Protein AF-A0AAD5B2N8-F1 (afdb_monomer_lite)

Foldseek 3Di:
DVVVVLLVVLVVCLVCVVPDPCLVCLQVRWFQWPVGTHRLVVDAEEEDCLLVAPNCCQQANQDPHTYGDCVNCPVVCSPSVVVSVVSSNYYGDWDKDFDKDKDALVRCCVALCNVVCVVFDQAPVRIKIKRATDTVSLLSSLPSPVDDPVSLVSNLVSVVVVCVCCCCDDVNCVVRQKMFIAHPVRHTRDIDTHSVNSSLQVGFRHWDWDDDPVRDTDTGTGGPVPDDD

Sequence (229 aa):
KPKDITISYLVFIKEHSQEQDYRVLREAIPVLTNKGFLCPGQRKVQFSKEYGNIDLPNKLPGVDWVLLDSCYLRDGDLSGWRDFLSDLGVRDLLIFRKERRTLRATELASSPWAAEAEMWSKTSDQHYIIEDQQCEELHSLITADQLPPDIKLQQRQALMNLLENNWDTGEKYAQYLSAQVLDSQGRTIRDTKSSFYFHLTQLTWVPAFKPSHDGKQLVEYLLPNRVYL

Radius of gyration: 20.99 Å; chains: 1; bounding box: 49×43×63 Å

Secondary structure (DSSP, 8-state):
-HHHHHHHHHHHHHHTTTTS-GGGGTTT--EEETTEEE-TTTS--BPPGGGT---HHHHSTTS---BBPGGGGGGS-HHHHHHHHHHHT-BSS---EEEEEEEEHHHHHTSTTHHHHTTSPPPTTSEEEEEEEE-HHHHHHHT-TTS-HHHHHHHHHHHHHHHHHTSSSTT-GGGGGEEEEE-TTS-EEEEEE-HHHHHHHHS--EEEEEP-TTS--EEEEE-GGG---

pLDDT: mean 91.71, std 8.14, range [47.53, 98.56]

Structure (mmCIF, N/CA/C/O backbone):
data_AF-A0AAD5B2N8-F1
#
_entry.id   AF-A0AAD5B2N8-F1
#
loop_
_atom_site.group_PDB
_atom_site.id
_atom_site.type_symbol
_atom_site.label_atom_id
_atom_site.label_alt_id
_atom_site.label_comp_id
_atom_site.label_asym_id
_atom_site.label_entity_id
_atom_site.label_seq_id
_atom_site.pdbx_PDB_ins_code
_atom_site.Cartn_x
_atom_site.Cartn_y
_atom_site.Cartn_z
_atom_site.occupancy
_atom_site.B_iso_or_equiv
_atom_site.auth_seq_id
_atom_site.auth_comp_id
_atom_site.auth_asym_id
_atom_site.auth_atom_id
_atom_site.pdbx_PDB_model_num
ATOM 1 N N . LYS A 1 1 ? 22.438 -15.783 -17.071 1.00 58.25 1 LYS A N 1
ATOM 2 C CA . LYS A 1 1 ? 21.786 -16.675 -18.066 1.00 58.25 1 LYS A CA 1
ATOM 3 C C . LYS A 1 1 ? 20.265 -16.743 -17.883 1.00 58.25 1 LYS A C 1
ATOM 5 O O . LYS A 1 1 ? 19.621 -16.187 -18.753 1.00 58.25 1 LYS A O 1
ATOM 10 N N . PRO A 1 2 ? 19.652 -17.291 -16.806 1.00 77.56 2 PRO A N 1
ATOM 11 C CA . PRO A 1 2 ? 18.181 -17.286 -16.686 1.00 77.56 2 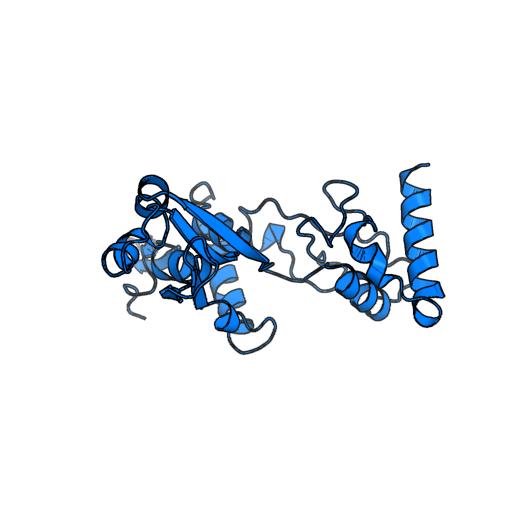PRO A CA 1
ATOM 12 C C . PRO A 1 2 ? 17.612 -15.869 -16.507 1.00 77.56 2 PRO A C 1
ATOM 14 O O . PRO A 1 2 ? 16.621 -15.512 -17.126 1.00 77.56 2 PRO A O 1
ATOM 17 N N . LYS A 1 3 ? 18.301 -15.043 -15.706 1.00 84.94 3 LYS A N 1
ATOM 18 C CA . LYS A 1 3 ? 17.908 -13.661 -15.398 1.00 84.94 3 LYS A CA 1
ATOM 19 C C . LYS A 1 3 ? 17.825 -12.773 -16.644 1.00 84.94 3 LYS A C 1
ATOM 21 O O . LYS A 1 3 ? 16.817 -12.110 -16.848 1.00 84.94 3 LYS A O 1
ATOM 26 N N . ASP A 1 4 ? 18.869 -12.789 -17.470 1.00 88.06 4 ASP A N 1
ATOM 27 C CA . ASP A 1 4 ? 18.955 -11.951 -18.674 1.00 88.06 4 ASP A CA 1
ATOM 28 C C . ASP A 1 4 ? 17.883 -12.337 -19.697 1.00 88.06 4 ASP A C 1
ATOM 30 O O . ASP A 1 4 ? 17.256 -11.464 -20.281 1.00 88.06 4 ASP A O 1
ATOM 34 N N . ILE A 1 5 ? 17.611 -13.641 -19.835 1.00 88.19 5 ILE A N 1
ATOM 35 C CA . ILE A 1 5 ? 16.562 -14.165 -20.715 1.00 88.19 5 ILE A CA 1
ATOM 36 C C . ILE A 1 5 ? 15.187 -13.631 -20.296 1.00 88.19 5 ILE A C 1
ATOM 38 O O . ILE A 1 5 ? 14.468 -13.091 -21.130 1.00 88.19 5 ILE A O 1
ATOM 42 N N . THR A 1 6 ? 14.826 -13.726 -19.012 1.00 87.69 6 THR A N 1
ATOM 43 C CA . THR A 1 6 ? 13.530 -13.225 -18.520 1.00 87.69 6 THR A CA 1
ATOM 44 C C . THR A 1 6 ? 13.382 -11.716 -18.715 1.00 87.69 6 THR A C 1
ATOM 46 O O . THR A 1 6 ? 12.314 -11.252 -19.104 1.00 87.69 6 THR A O 1
ATOM 49 N N . ILE A 1 7 ? 14.450 -10.944 -18.486 1.00 91.56 7 ILE A N 1
ATOM 50 C CA . ILE A 1 7 ? 14.440 -9.495 -18.735 1.00 91.56 7 ILE A CA 1
ATOM 51 C C . ILE A 1 7 ? 14.211 -9.217 -20.225 1.00 91.56 7 ILE A C 1
ATOM 53 O O . ILE A 1 7 ? 13.336 -8.424 -20.558 1.00 91.56 7 ILE A O 1
ATOM 57 N N . SER A 1 8 ? 14.934 -9.900 -21.119 1.00 90.38 8 SER A N 1
ATOM 58 C CA . SER A 1 8 ? 14.767 -9.751 -22.570 1.00 90.38 8 SER A CA 1
ATOM 59 C C . SER A 1 8 ? 13.367 -10.132 -23.054 1.00 90.38 8 SER A C 1
ATOM 61 O O . SER A 1 8 ? 12.835 -9.456 -23.929 1.00 90.38 8 SER A O 1
ATOM 63 N N . TYR A 1 9 ? 12.736 -11.155 -22.469 1.00 90.81 9 TYR A N 1
ATOM 64 C CA . TYR A 1 9 ? 11.336 -11.476 -22.768 1.00 90.81 9 TYR A CA 1
ATOM 65 C C . TYR A 1 9 ? 10.395 -10.332 -22.403 1.00 90.81 9 TYR A C 1
ATOM 67 O O . TYR A 1 9 ? 9.480 -10.037 -23.162 1.00 90.81 9 TYR A O 1
ATOM 75 N N . LEU A 1 10 ? 10.620 -9.669 -21.269 1.00 92.00 10 LEU A N 1
ATOM 76 C CA . LEU A 1 10 ? 9.774 -8.554 -20.857 1.00 92.00 10 LEU A CA 1
ATOM 77 C C . LEU A 1 10 ? 9.917 -7.347 -21.797 1.00 92.00 10 LEU A C 1
ATOM 79 O O . LEU A 1 10 ? 8.916 -6.726 -22.141 1.00 92.00 10 LEU A O 1
ATOM 83 N N . VAL A 1 11 ? 11.142 -7.066 -22.257 1.00 92.12 11 VAL A N 1
ATOM 84 C CA . VAL A 1 11 ? 11.411 -6.060 -23.301 1.00 92.12 11 VAL A CA 1
ATOM 85 C C . VAL A 1 11 ? 10.650 -6.407 -24.578 1.00 92.12 11 VAL A C 1
ATOM 87 O O . VAL A 1 11 ? 9.899 -5.577 -25.079 1.00 92.12 11 VAL A O 1
ATOM 90 N N . PHE A 1 12 ? 10.754 -7.656 -25.038 1.00 91.06 12 PHE A N 1
ATOM 91 C CA . PHE A 1 12 ? 10.037 -8.125 -26.222 1.00 91.06 12 PHE A CA 1
ATOM 92 C C . PHE A 1 12 ? 8.516 -7.960 -26.080 1.00 91.06 12 PHE A C 1
ATOM 94 O O . PHE A 1 12 ? 7.866 -7.451 -26.989 1.00 91.06 12 PHE A O 1
ATOM 101 N N . ILE A 1 13 ? 7.938 -8.346 -24.935 1.00 91.12 13 ILE A N 1
ATOM 102 C CA . ILE A 1 13 ? 6.496 -8.196 -24.687 1.00 91.12 13 ILE A CA 1
ATOM 103 C C . ILE A 1 13 ? 6.095 -6.717 -24.717 1.00 91.12 13 ILE A C 1
ATOM 105 O O . ILE A 1 13 ? 5.089 -6.387 -25.339 1.00 91.12 13 ILE A O 1
ATOM 109 N N . LYS A 1 14 ? 6.872 -5.820 -24.093 1.00 92.00 14 LYS A N 1
ATOM 110 C CA . LYS A 1 14 ? 6.610 -4.373 -24.145 1.00 92.00 14 LYS A CA 1
ATOM 111 C C . LYS A 1 14 ? 6.632 -3.853 -25.583 1.00 92.00 14 LYS A C 1
ATOM 113 O O . LYS A 1 14 ? 5.707 -3.143 -25.971 1.00 92.00 14 LYS A O 1
ATOM 118 N N . GLU A 1 15 ? 7.636 -4.224 -26.374 1.00 90.00 15 GLU A N 1
ATOM 119 C CA . GLU A 1 15 ? 7.776 -3.795 -27.775 1.00 90.00 15 GLU A CA 1
ATOM 120 C C . GLU A 1 15 ? 6.597 -4.238 -28.657 1.00 90.00 15 GLU A C 1
ATOM 122 O O . GLU A 1 15 ? 6.186 -3.492 -29.539 1.00 90.00 15 GLU A O 1
ATOM 127 N N . HIS A 1 16 ? 6.003 -5.402 -28.376 1.00 87.81 16 HIS A N 1
ATOM 128 C CA . HIS A 1 16 ? 4.895 -5.971 -29.159 1.00 87.81 16 HIS A CA 1
ATOM 129 C C . HIS A 1 16 ? 3.521 -5.800 -28.486 1.00 87.81 16 HIS A C 1
ATOM 131 O O . HIS A 1 16 ? 2.510 -6.321 -28.958 1.00 87.81 16 HIS A O 1
ATOM 137 N N . SER A 1 17 ? 3.460 -5.050 -27.382 1.00 82.75 17 SER A N 1
ATOM 138 C CA . SER A 1 17 ? 2.256 -4.876 -26.557 1.00 82.75 17 SER A CA 1
ATOM 139 C C . SER A 1 17 ? 1.083 -4.203 -27.280 1.00 82.75 17 SER A C 1
ATOM 141 O O . SER A 1 17 ? -0.063 -4.365 -26.871 1.00 82.75 17 SER A O 1
ATOM 143 N N . GLN A 1 18 ? 1.354 -3.469 -28.362 1.00 77.19 18 GLN A N 1
ATOM 144 C CA . GLN A 1 18 ? 0.333 -2.826 -29.199 1.00 77.19 18 GLN A CA 1
ATOM 145 C C . GLN A 1 18 ? -0.370 -3.813 -30.144 1.00 77.19 18 GLN A C 1
ATOM 147 O O . GLN A 1 18 ? -1.466 -3.536 -30.623 1.00 77.19 18 GLN A O 1
ATOM 152 N N . GLU A 1 19 ? 0.252 -4.961 -30.420 1.00 73.38 19 GLU A N 1
ATOM 153 C CA . GLU A 1 19 ? -0.231 -5.942 -31.397 1.00 73.38 19 GLU A CA 1
ATOM 154 C C . GLU A 1 19 ? -0.959 -7.121 -30.738 1.00 73.38 19 GLU A C 1
ATOM 156 O O . GLU A 1 19 ? -1.754 -7.803 -31.388 1.00 73.38 19 GLU A O 1
ATOM 161 N N . GLN A 1 20 ? -0.700 -7.375 -29.452 1.00 73.19 20 GLN A N 1
ATOM 162 C CA . GLN A 1 20 ? -1.262 -8.503 -28.710 1.00 73.19 20 GLN A CA 1
ATOM 163 C C . GLN A 1 20 ? -1.696 -8.101 -27.303 1.00 73.19 20 GLN A C 1
ATOM 165 O O . GLN A 1 20 ? -0.971 -7.416 -26.582 1.00 73.19 20 GLN A O 1
ATOM 170 N N . ASP A 1 21 ? -2.855 -8.605 -26.870 1.00 80.81 21 ASP A N 1
ATOM 171 C CA . ASP A 1 21 ? -3.329 -8.404 -25.502 1.00 80.81 21 ASP A CA 1
ATOM 172 C C . ASP A 1 21 ? -2.589 -9.325 -24.520 1.00 80.81 21 ASP A C 1
ATOM 174 O O . ASP A 1 21 ? -3.039 -10.414 -24.162 1.00 80.81 21 ASP A O 1
ATOM 178 N N . TYR A 1 22 ? -1.419 -8.877 -24.073 1.00 82.25 22 TYR A N 1
ATOM 179 C CA . TYR A 1 22 ? -0.606 -9.554 -23.062 1.00 82.25 22 TYR A CA 1
ATOM 180 C C . TYR A 1 22 ? -1.229 -9.502 -21.657 1.00 82.25 22 TYR A C 1
ATOM 182 O O . TYR A 1 22 ? -0.792 -10.233 -20.762 1.00 82.25 22 TYR A O 1
ATOM 190 N N . ARG A 1 23 ? -2.259 -8.670 -21.429 1.00 80.62 23 ARG A N 1
ATOM 191 C CA . ARG A 1 23 ? -2.856 -8.471 -20.098 1.00 80.62 23 ARG A CA 1
ATOM 192 C C . ARG A 1 23 ? -3.539 -9.734 -19.586 1.00 80.62 23 ARG A C 1
ATOM 194 O O . ARG A 1 23 ? -3.621 -9.926 -18.373 1.00 80.62 23 ARG A O 1
ATOM 201 N N . VAL A 1 24 ? -3.940 -10.638 -20.482 1.00 85.06 24 VAL A N 1
ATOM 202 C CA . VAL A 1 24 ? -4.456 -11.971 -20.124 1.00 85.06 24 VAL A CA 1
ATOM 203 C C . VAL A 1 24 ? -3.416 -12.829 -19.393 1.00 85.06 24 VAL A C 1
ATOM 205 O O . VAL A 1 24 ? -3.780 -13.713 -18.624 1.00 85.06 24 VAL A O 1
ATOM 208 N N . LEU A 1 25 ? -2.123 -12.547 -19.583 1.00 85.00 25 LEU A N 1
ATOM 209 C CA . LEU A 1 25 ? -1.009 -13.247 -18.942 1.00 85.00 25 LEU A CA 1
ATOM 210 C C . LEU A 1 25 ? -0.421 -12.478 -17.751 1.00 85.00 25 LEU A C 1
ATOM 212 O O . LEU A 1 25 ? 0.561 -12.937 -17.174 1.00 85.00 25 LEU A O 1
ATOM 216 N N . ARG A 1 26 ? -0.996 -11.334 -17.346 1.00 86.00 26 ARG A N 1
ATOM 217 C CA . ARG A 1 26 ? -0.416 -10.437 -16.322 1.00 86.00 26 ARG A CA 1
A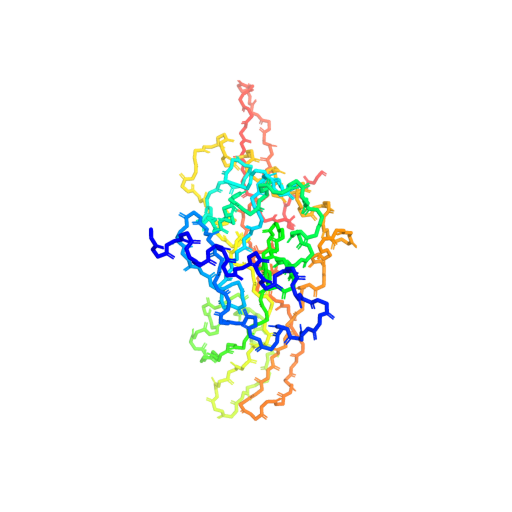TOM 218 C C . ARG A 1 26 ? -0.041 -11.133 -15.007 1.00 86.00 26 ARG A C 1
ATOM 220 O O . ARG A 1 26 ? 0.929 -10.760 -14.358 1.00 86.00 26 ARG A O 1
ATOM 227 N N . GLU A 1 27 ? -0.789 -12.163 -14.613 1.00 89.12 27 GLU A N 1
ATOM 228 C CA . GLU A 1 27 ? -0.536 -12.918 -13.378 1.00 89.12 27 GLU A CA 1
ATOM 229 C C . GLU A 1 27 ? 0.659 -13.873 -13.492 1.00 89.12 27 GLU A C 1
ATOM 231 O O . GLU A 1 27 ? 1.224 -14.281 -12.479 1.00 89.12 27 GLU A O 1
ATOM 236 N N . ALA A 1 28 ? 1.063 -14.209 -14.716 1.00 90.62 28 ALA A N 1
ATOM 237 C CA . ALA A 1 28 ? 2.148 -15.127 -15.032 1.00 90.62 28 ALA A CA 1
ATOM 238 C C . ALA A 1 28 ? 3.414 -14.420 -15.540 1.00 90.62 28 ALA A C 1
ATOM 240 O O . ALA A 1 28 ? 4.407 -15.099 -15.794 1.00 90.62 28 ALA A O 1
ATOM 241 N N . ILE A 1 29 ? 3.402 -13.092 -15.693 1.00 92.94 29 ILE A N 1
ATOM 242 C CA . ILE A 1 29 ? 4.554 -12.325 -16.176 1.00 92.94 29 ILE A CA 1
ATOM 243 C C . ILE A 1 29 ? 5.414 -11.880 -14.979 1.00 92.94 29 ILE A C 1
ATOM 245 O O . ILE A 1 29 ? 4.997 -11.002 -14.215 1.00 92.94 29 ILE A O 1
ATOM 249 N N . PRO A 1 30 ? 6.617 -12.458 -14.790 1.00 95.44 30 PRO A N 1
ATOM 250 C CA . PRO A 1 30 ? 7.499 -12.062 -13.707 1.00 95.44 30 PRO A CA 1
ATOM 251 C C . PRO A 1 30 ? 8.286 -10.797 -14.059 1.00 95.44 30 PRO A C 1
ATOM 253 O O . PRO A 1 30 ? 8.803 -10.646 -15.166 1.00 95.44 30 PRO A O 1
ATOM 256 N N . VAL A 1 31 ? 8.476 -9.940 -13.062 1.00 96.38 31 VAL A N 1
ATOM 257 C CA . VAL A 1 31 ? 9.394 -8.800 -13.107 1.00 96.38 31 VAL A CA 1
ATOM 258 C C . VAL A 1 31 ? 10.516 -9.004 -12.099 1.00 96.38 31 VAL A C 1
ATOM 260 O O . VAL A 1 31 ? 10.342 -9.663 -11.070 1.00 96.38 31 VAL A O 1
ATOM 263 N N . LEU A 1 32 ? 11.692 -8.466 -12.398 1.00 97.50 32 LEU A N 1
ATOM 264 C CA . LEU A 1 32 ? 12.818 -8.501 -11.484 1.00 97.50 32 LEU A CA 1
ATOM 265 C C . LEU A 1 32 ? 12.631 -7.459 -10.380 1.00 97.50 32 LEU A C 1
ATOM 267 O O . LEU A 1 32 ? 12.382 -6.289 -10.656 1.00 97.50 32 LEU A O 1
ATOM 271 N N . THR A 1 33 ? 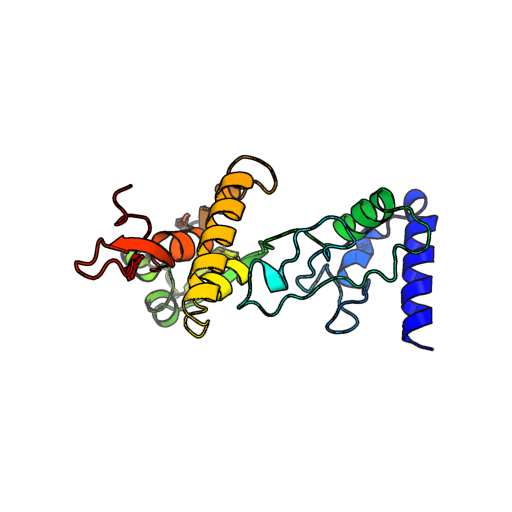12.821 -7.881 -9.136 1.00 98.06 33 THR A N 1
ATOM 272 C CA . THR A 1 33 ? 12.770 -7.022 -7.949 1.00 98.06 33 THR A CA 1
ATOM 273 C C . THR A 1 33 ? 14.014 -7.221 -7.082 1.00 98.06 33 THR A C 1
ATOM 275 O O . THR A 1 33 ? 14.785 -8.168 -7.281 1.00 98.06 33 THR A O 1
ATOM 278 N N . ASN A 1 34 ? 14.170 -6.396 -6.046 1.00 97.38 34 ASN A N 1
ATOM 279 C CA . ASN A 1 34 ? 15.156 -6.603 -4.976 1.00 97.38 34 ASN A CA 1
ATOM 280 C C . ASN A 1 34 ? 14.982 -7.937 -4.209 1.00 97.38 34 ASN A C 1
ATOM 282 O O . ASN A 1 34 ? 15.868 -8.317 -3.443 1.00 97.38 34 ASN A O 1
ATOM 286 N N . LYS A 1 35 ? 13.871 -8.658 -4.410 1.00 96.88 35 LYS A N 1
ATOM 287 C CA . LYS A 1 35 ? 13.577 -9.983 -3.834 1.00 96.88 35 LYS A CA 1
ATOM 288 C C . LYS A 1 35 ? 13.588 -11.109 -4.877 1.00 96.88 35 LYS A C 1
ATOM 290 O O . LYS A 1 35 ? 13.105 -12.206 -4.611 1.00 96.88 35 LYS A O 1
ATOM 295 N N . GLY A 1 36 ? 14.150 -10.859 -6.060 1.00 96.31 36 GLY A N 1
ATOM 296 C CA . GLY A 1 36 ? 14.146 -11.801 -7.178 1.00 96.31 36 GLY A CA 1
ATOM 297 C C . GLY A 1 36 ? 12.946 -11.611 -8.105 1.00 96.31 36 GLY A C 1
ATOM 298 O O . GLY A 1 36 ? 12.336 -10.543 -8.138 1.00 96.31 36 GLY A O 1
ATOM 299 N N . PHE A 1 37 ? 12.644 -12.622 -8.917 1.00 96.31 37 PHE A N 1
ATOM 300 C CA . PHE A 1 37 ? 11.541 -12.555 -9.876 1.00 96.31 37 PHE A CA 1
ATOM 301 C C . PHE A 1 37 ? 10.197 -12.795 -9.192 1.00 96.31 37 PHE A C 1
ATOM 303 O O . PHE A 1 37 ? 10.011 -13.826 -8.549 1.00 96.31 37 PHE A O 1
ATOM 310 N N . LEU A 1 38 ? 9.263 -11.862 -9.365 1.00 96.44 38 LEU A N 1
ATOM 311 C CA . LEU A 1 38 ? 7.912 -11.928 -8.809 1.00 96.44 38 LEU A CA 1
ATOM 312 C C . LEU A 1 38 ? 6.896 -11.467 -9.851 1.00 96.44 38 LEU A C 1
ATOM 314 O O . LEU A 1 38 ? 7.188 -10.572 -10.636 1.00 96.44 38 LEU A O 1
ATOM 318 N N . CYS A 1 39 ? 5.696 -12.043 -9.844 1.00 95.75 39 CYS A N 1
ATOM 319 C CA . CYS A 1 39 ? 4.599 -11.599 -10.705 1.00 95.75 39 CYS A CA 1
ATOM 320 C C . CYS A 1 39 ? 3.792 -10.496 -9.998 1.00 95.75 39 CYS A C 1
ATOM 322 O O . CYS A 1 39 ? 3.151 -10.803 -8.984 1.00 95.75 39 CYS A O 1
ATOM 324 N N . PRO A 1 40 ? 3.759 -9.247 -10.502 1.00 95.38 40 PRO A N 1
ATOM 325 C CA . PRO A 1 40 ? 3.021 -8.157 -9.852 1.00 95.38 40 PRO A CA 1
ATOM 326 C C . PRO A 1 40 ? 1.504 -8.398 -9.794 1.00 95.38 40 PRO A C 1
ATOM 328 O O . PRO A 1 40 ? 0.840 -7.973 -8.851 1.00 95.38 40 PRO A O 1
ATOM 331 N N . GLY A 1 41 ? 0.955 -9.183 -10.730 1.00 92.00 41 GLY A N 1
ATOM 332 C CA . GLY A 1 41 ? -0.441 -9.628 -10.672 1.00 92.00 41 GLY A CA 1
ATOM 333 C C . GLY A 1 41 ? -0.768 -10.520 -9.463 1.00 92.00 41 GLY A C 1
ATOM 334 O O . GLY A 1 41 ? -1.928 -10.641 -9.088 1.00 92.00 41 GLY A O 1
ATOM 335 N N . GLN A 1 42 ? 0.238 -11.121 -8.816 1.00 92.00 42 GLN A N 1
ATOM 336 C CA . GLN A 1 42 ? 0.064 -12.028 -7.671 1.00 92.00 42 GLN A CA 1
ATOM 337 C C . GLN A 1 42 ? 0.691 -11.493 -6.377 1.00 92.00 42 GLN A C 1
ATOM 339 O O . GLN A 1 42 ? 0.222 -11.766 -5.264 1.00 92.00 42 GLN A O 1
ATOM 344 N N . ARG A 1 43 ? 1.768 -10.714 -6.480 1.00 93.19 43 ARG A N 1
ATOM 345 C CA . ARG A 1 43 ? 2.566 -10.199 -5.359 1.00 93.19 43 ARG A CA 1
ATOM 346 C C . ARG A 1 43 ? 2.655 -8.682 -5.429 1.00 93.19 43 ARG A C 1
ATOM 348 O O . ARG A 1 43 ? 2.602 -8.108 -6.504 1.00 93.19 43 ARG A O 1
ATOM 355 N N . LYS A 1 44 ? 2.733 -8.033 -4.269 1.00 94.75 44 LYS A N 1
ATOM 356 C CA . LYS A 1 44 ? 2.874 -6.579 -4.197 1.00 94.75 44 LYS A CA 1
ATOM 357 C C . LYS A 1 44 ? 4.266 -6.220 -4.694 1.00 94.75 44 LYS A C 1
ATOM 359 O O . LYS A 1 44 ? 5.240 -6.801 -4.223 1.00 94.75 44 LYS A O 1
ATOM 364 N N . VAL A 1 45 ? 4.334 -5.328 -5.673 1.00 97.88 45 VAL A N 1
ATOM 365 C CA . VAL A 1 45 ? 5.587 -4.817 -6.223 1.00 97.88 45 VAL A CA 1
ATOM 366 C C . VAL A 1 45 ? 5.425 -3.318 -6.391 1.00 97.88 45 VAL A C 1
ATOM 368 O O . VAL A 1 45 ? 4.516 -2.866 -7.091 1.00 97.88 45 VAL A O 1
ATOM 371 N N . GLN A 1 46 ? 6.299 -2.560 -5.742 1.00 98.38 46 GLN A N 1
ATOM 372 C CA . GLN A 1 46 ? 6.345 -1.117 -5.863 1.00 98.38 46 GLN A CA 1
ATOM 373 C C . GLN A 1 46 ? 7.359 -0.689 -6.921 1.00 98.38 46 GLN A C 1
ATOM 375 O O . GLN A 1 46 ? 8.414 -1.309 -7.091 1.00 98.38 46 GLN A O 1
ATOM 380 N N . PHE A 1 47 ? 7.081 0.423 -7.593 1.00 98.56 47 PHE A N 1
ATOM 381 C CA . PHE A 1 47 ? 8.113 1.128 -8.344 1.00 98.56 47 PHE A CA 1
ATOM 382 C C . PHE A 1 47 ? 9.235 1.580 -7.407 1.00 98.56 47 PHE A C 1
ATOM 384 O O . PHE A 1 47 ? 8.982 2.074 -6.305 1.00 98.56 47 PHE A O 1
ATOM 391 N N . SER A 1 48 ? 10.484 1.429 -7.844 1.00 98.25 48 SER A N 1
ATOM 392 C CA . SER A 1 48 ? 11.624 2.032 -7.156 1.00 98.25 48 SER A CA 1
ATOM 393 C C . SER A 1 48 ? 11.736 3.525 -7.486 1.00 98.25 48 SER A C 1
ATOM 395 O O . SER A 1 48 ? 11.066 4.040 -8.388 1.00 98.25 48 SER A O 1
ATOM 397 N N . LYS A 1 49 ? 12.609 4.240 -6.771 1.00 97.81 49 LYS A N 1
ATOM 398 C CA . LYS A 1 49 ? 12.808 5.682 -6.978 1.00 97.81 49 LYS A CA 1
ATOM 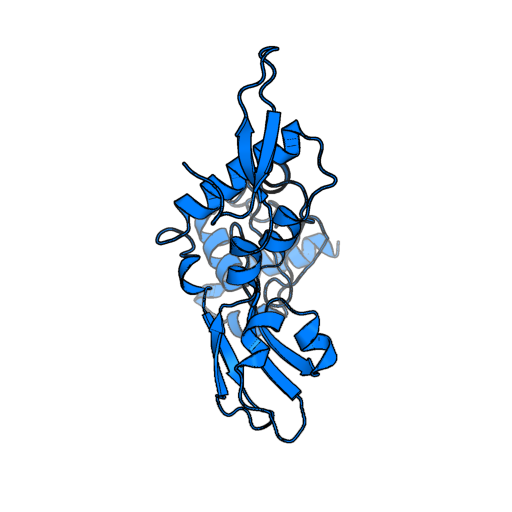399 C C . LYS A 1 49 ? 13.329 6.039 -8.369 1.00 97.81 49 LYS A C 1
ATOM 401 O O . LYS A 1 49 ? 13.072 7.131 -8.860 1.00 97.81 49 LYS A O 1
ATOM 406 N N . GLU A 1 50 ? 14.032 5.117 -9.022 1.00 97.50 50 GLU A N 1
ATOM 407 C CA . GLU A 1 50 ? 14.527 5.276 -10.391 1.00 97.50 50 GLU A CA 1
ATOM 408 C C . GLU A 1 50 ? 13.373 5.393 -11.395 1.00 97.50 50 GLU A C 1
ATOM 410 O O . GLU A 1 50 ? 13.529 6.029 -12.432 1.00 97.50 50 GLU A O 1
ATOM 415 N N . TYR A 1 51 ? 12.197 4.854 -11.054 1.00 97.75 51 TYR A N 1
ATOM 416 C CA . TYR A 1 51 ? 10.969 5.039 -11.822 1.00 97.75 51 TYR A CA 1
ATOM 417 C C . TYR A 1 51 ? 10.191 6.299 -11.408 1.00 97.75 51 TYR A C 1
ATOM 419 O O . TYR A 1 51 ? 9.054 6.468 -11.826 1.00 97.75 51 TYR A O 1
ATOM 427 N N . GLY A 1 52 ? 10.738 7.181 -10.569 1.00 96.12 52 GLY A N 1
ATOM 428 C CA . GLY A 1 52 ? 10.059 8.403 -10.120 1.00 96.12 52 GLY A CA 1
ATOM 429 C C . GLY A 1 52 ? 9.153 8.241 -8.894 1.00 96.12 52 GLY A C 1
ATOM 430 O O . GLY A 1 52 ? 8.469 9.193 -8.528 1.00 96.12 52 GLY A O 1
ATOM 431 N N . ASN A 1 53 ? 9.157 7.078 -8.233 1.00 97.44 53 ASN A N 1
ATOM 432 C CA . ASN A 1 53 ? 8.532 6.926 -6.917 1.00 97.44 53 ASN A CA 1
ATOM 433 C C . ASN A 1 53 ? 9.398 7.591 -5.820 1.00 97.44 53 ASN A C 1
ATOM 435 O O . ASN A 1 53 ? 10.568 7.918 -6.035 1.00 97.44 53 ASN A O 1
ATOM 439 N N . ILE A 1 54 ? 8.861 7.768 -4.612 1.00 96.88 54 ILE A N 1
ATOM 440 C CA . ILE A 1 54 ? 9.678 8.182 -3.464 1.00 96.88 54 ILE A CA 1
ATOM 441 C C . ILE A 1 54 ? 10.655 7.067 -3.065 1.00 96.88 54 ILE A C 1
ATOM 443 O O . ILE A 1 54 ? 10.433 5.886 -3.333 1.00 96.88 54 ILE A O 1
ATOM 447 N N . ASP A 1 55 ? 11.735 7.428 -2.369 1.00 97.81 55 ASP A N 1
ATOM 448 C CA . ASP A 1 55 ? 12.655 6.450 -1.780 1.00 97.81 55 ASP A CA 1
ATOM 449 C C . ASP A 1 55 ? 11.991 5.758 -0.572 1.00 97.81 55 ASP A C 1
ATOM 451 O O . ASP A 1 55 ? 12.187 6.159 0.578 1.00 97.81 55 ASP A O 1
ATOM 455 N N . LEU A 1 56 ? 11.140 4.763 -0.854 1.00 98.25 56 LEU A N 1
ATOM 456 C CA . LEU A 1 56 ? 10.290 4.079 0.126 1.00 98.25 56 LEU A CA 1
ATOM 457 C C . LEU A 1 56 ? 11.077 3.522 1.327 1.00 98.25 56 LEU A C 1
ATOM 459 O O . LEU A 1 56 ? 10.692 3.843 2.451 1.00 98.25 56 LEU A O 1
ATOM 463 N N . PRO A 1 57 ? 12.190 2.774 1.168 1.00 97.56 57 PRO A N 1
ATOM 464 C CA . PRO A 1 57 ? 12.918 2.237 2.319 1.00 97.56 57 PRO A CA 1
ATOM 465 C C . PRO A 1 57 ? 13.503 3.318 3.228 1.00 97.56 57 PRO A C 1
ATOM 467 O O . PRO A 1 57 ? 13.522 3.146 4.445 1.00 97.56 57 PRO A O 1
ATOM 470 N N . ASN A 1 58 ? 13.962 4.432 2.650 1.00 97.44 58 ASN A N 1
ATOM 471 C CA . ASN A 1 58 ? 14.579 5.514 3.413 1.00 97.44 58 ASN A CA 1
ATOM 472 C C . ASN A 1 58 ? 13.545 6.461 4.039 1.00 97.44 58 ASN A C 1
ATOM 474 O O . ASN A 1 58 ? 13.759 6.961 5.140 1.00 97.44 58 ASN A O 1
ATOM 478 N N . LYS A 1 59 ? 12.430 6.732 3.352 1.00 97.94 59 LYS A N 1
ATOM 479 C CA . LYS A 1 59 ? 11.371 7.633 3.838 1.00 97.94 59 LYS A CA 1
ATOM 480 C C . LYS A 1 59 ? 10.375 6.935 4.756 1.00 97.94 59 LYS A C 1
ATOM 482 O O . LYS A 1 59 ? 9.857 7.559 5.675 1.00 97.94 59 LYS A O 1
ATOM 487 N N . LEU A 1 60 ? 10.109 5.658 4.505 1.00 98.31 60 LEU A N 1
ATOM 488 C CA . LEU A 1 60 ? 9.123 4.842 5.205 1.00 98.31 60 LEU A CA 1
ATOM 489 C C . LEU A 1 60 ? 9.753 3.500 5.632 1.00 98.31 60 LEU A C 1
ATOM 491 O O . LEU A 1 60 ? 9.333 2.435 5.166 1.00 98.31 60 LEU A O 1
ATOM 495 N N . PRO A 1 61 ? 10.784 3.518 6.501 1.00 98.00 61 PRO A N 1
ATOM 496 C CA . PRO A 1 61 ? 11.373 2.295 7.041 1.00 98.00 61 PRO A CA 1
ATOM 497 C C . PRO A 1 61 ? 10.367 1.499 7.883 1.00 98.00 61 PRO A C 1
ATOM 499 O O . PRO A 1 61 ? 9.386 2.043 8.382 1.00 98.00 61 PRO A O 1
ATOM 502 N N . GLY A 1 62 ? 10.631 0.208 8.096 1.00 95.94 62 GLY A N 1
ATOM 503 C CA . GLY A 1 62 ? 9.758 -0.681 8.882 1.00 95.94 62 GLY A CA 1
ATOM 504 C C . GLY A 1 62 ? 8.817 -1.557 8.048 1.00 95.94 62 GLY A C 1
ATOM 505 O O . GLY A 1 62 ? 8.052 -2.329 8.613 1.00 95.94 62 GLY A O 1
ATOM 506 N N . VAL A 1 63 ? 8.915 -1.482 6.719 1.00 97.19 63 VAL A N 1
ATOM 507 C CA . VAL A 1 63 ? 8.237 -2.375 5.768 1.00 97.19 63 VAL A CA 1
ATOM 508 C C . VAL A 1 63 ? 9.289 -3.138 4.971 1.00 97.19 63 VAL A C 1
ATOM 510 O O . VAL A 1 63 ? 10.319 -2.571 4.595 1.00 97.19 63 VAL A O 1
ATOM 513 N N . ASP A 1 64 ? 9.025 -4.413 4.683 1.00 95.75 64 ASP A N 1
ATOM 514 C CA . ASP A 1 64 ? 9.846 -5.194 3.756 1.00 95.75 64 ASP A CA 1
ATOM 515 C C . ASP A 1 64 ? 9.456 -4.894 2.300 1.00 95.75 64 ASP A C 1
ATOM 517 O O . ASP A 1 64 ? 8.757 -5.667 1.645 1.00 95.75 64 ASP A O 1
ATOM 521 N N . TRP A 1 65 ? 9.856 -3.717 1.812 1.00 97.81 65 TRP A N 1
ATOM 522 C CA . TRP A 1 65 ? 9.492 -3.234 0.480 1.00 97.81 65 TRP A CA 1
ATOM 523 C C . TRP A 1 65 ? 10.005 -4.151 -0.641 1.00 97.81 65 TRP A C 1
ATOM 525 O O . TRP A 1 65 ? 11.197 -4.481 -0.712 1.00 97.81 65 TRP A O 1
ATOM 535 N N . VAL A 1 66 ? 9.109 -4.486 -1.572 1.00 98.25 66 VAL A N 1
ATOM 536 C CA . VAL A 1 66 ? 9.415 -5.246 -2.787 1.00 98.25 66 VAL A CA 1
ATOM 537 C C . VAL A 1 66 ? 9.518 -4.263 -3.945 1.00 98.25 66 VAL A C 1
ATOM 539 O O . VAL A 1 66 ? 8.520 -3.856 -4.531 1.00 98.25 66 VAL A O 1
ATOM 542 N N . LEU A 1 67 ? 10.740 -3.858 -4.262 1.00 98.56 67 LEU A N 1
ATOM 543 C CA . LEU A 1 67 ? 11.000 -2.799 -5.228 1.00 98.56 67 LEU A CA 1
ATOM 544 C C . LEU A 1 67 ? 11.403 -3.379 -6.575 1.00 98.56 67 LEU A C 1
ATOM 546 O O . LEU A 1 67 ? 12.294 -4.229 -6.648 1.00 98.56 67 LEU A O 1
ATOM 550 N N . LEU A 1 68 ? 10.771 -2.878 -7.630 1.00 98.50 68 LEU A N 1
ATOM 551 C CA . LEU A 1 68 ? 11.137 -3.161 -9.008 1.00 98.50 68 LEU A CA 1
ATOM 552 C C . LEU A 1 68 ? 12.599 -2.771 -9.276 1.00 98.50 68 LEU A C 1
ATOM 554 O O . LEU A 1 68 ? 13.052 -1.698 -8.888 1.00 98.50 68 LEU A O 1
ATOM 558 N N . ASP A 1 69 ? 13.338 -3.641 -9.955 1.00 97.56 69 ASP A N 1
ATOM 559 C CA . ASP A 1 69 ? 14.718 -3.372 -10.352 1.00 97.56 69 ASP A CA 1
ATOM 560 C C . ASP A 1 69 ? 14.760 -2.360 -11.515 1.00 97.56 69 ASP A C 1
ATOM 562 O O . ASP A 1 69 ? 13.937 -2.399 -12.435 1.00 97.56 69 ASP A O 1
ATOM 566 N N . SER A 1 70 ? 15.732 -1.449 -11.507 1.00 96.31 70 SER A N 1
ATOM 567 C CA . SER A 1 70 ? 15.892 -0.417 -12.540 1.00 96.31 70 SER A CA 1
ATOM 568 C C . SER A 1 70 ? 16.431 -0.949 -13.874 1.00 96.31 70 SER A C 1
ATOM 570 O O . SER A 1 70 ? 16.575 -0.188 -14.829 1.00 96.31 70 SER A O 1
ATOM 572 N N . CYS A 1 71 ? 16.699 -2.256 -13.987 1.00 94.50 71 CYS A N 1
ATOM 573 C CA . CYS A 1 71 ? 17.261 -2.880 -15.183 1.00 94.50 71 CYS A CA 1
ATOM 574 C C . CYS A 1 71 ? 16.455 -2.688 -16.475 1.00 94.50 71 CYS A C 1
ATOM 576 O O . CYS A 1 71 ? 17.042 -2.881 -17.541 1.00 94.50 71 CYS A O 1
ATOM 578 N N . TYR A 1 72 ? 15.170 -2.330 -16.396 1.00 94.62 72 TYR A N 1
ATOM 579 C CA . TYR A 1 72 ? 14.313 -2.097 -17.560 1.00 94.62 72 TYR A CA 1
ATOM 580 C C . TYR A 1 72 ? 14.505 -0.701 -18.172 1.00 94.62 72 TYR A C 1
ATOM 582 O O . TYR A 1 72 ? 14.295 -0.532 -19.362 1.00 94.62 72 TYR A O 1
ATOM 590 N N . LEU A 1 73 ? 15.031 0.271 -17.420 1.00 93.12 73 LEU A N 1
ATOM 591 C CA . LEU A 1 73 ? 15.191 1.670 -17.854 1.00 93.12 73 LEU A CA 1
ATOM 592 C C . LEU A 1 73 ? 16.386 1.919 -18.797 1.00 93.12 73 LEU A C 1
ATOM 594 O O . LEU A 1 73 ? 16.873 3.042 -18.912 1.00 93.12 73 LEU A O 1
ATOM 598 N N . ARG A 1 74 ? 16.913 0.880 -19.453 1.00 88.19 74 ARG A N 1
ATOM 599 C CA . ARG A 1 74 ? 18.138 0.975 -20.274 1.00 88.19 74 ARG A CA 1
ATOM 600 C C . ARG A 1 74 ? 17.930 1.694 -21.603 1.00 88.19 74 ARG A C 1
ATOM 602 O O . ARG A 1 74 ? 18.894 2.220 -22.148 1.00 88.19 74 ARG A O 1
ATOM 609 N N . ASP A 1 75 ? 16.710 1.682 -22.125 1.00 87.94 75 ASP A N 1
ATOM 610 C CA . ASP A 1 75 ? 16.329 2.327 -23.387 1.00 87.94 75 ASP A CA 1
ATOM 611 C C . ASP A 1 75 ? 15.966 3.816 -23.218 1.00 87.94 75 ASP A C 1
ATOM 613 O O . ASP A 1 75 ? 15.782 4.518 -24.209 1.00 87.94 75 ASP A O 1
ATOM 617 N N . GLY A 1 76 ? 15.899 4.310 -21.975 1.00 88.88 76 GLY A N 1
ATOM 618 C CA . GLY A 1 76 ? 15.530 5.687 -21.649 1.00 88.88 76 GLY A CA 1
ATOM 619 C C . GLY A 1 76 ? 14.025 5.983 -21.697 1.00 88.88 76 GLY A C 1
ATOM 620 O O . GLY A 1 76 ? 13.633 7.110 -21.396 1.00 88.88 76 GLY A O 1
ATOM 621 N N . ASP A 1 77 ? 13.171 5.003 -22.015 1.00 93.75 77 ASP A N 1
ATOM 622 C CA . ASP A 1 77 ? 11.715 5.175 -22.114 1.00 93.75 77 ASP A CA 1
ATOM 623 C C . ASP A 1 77 ? 11.027 5.003 -20.750 1.00 93.75 77 ASP A C 1
ATOM 625 O O . ASP A 1 77 ? 10.302 4.040 -20.489 1.00 93.75 77 ASP A O 1
ATOM 629 N N . LEU A 1 78 ? 11.271 5.948 -19.841 1.00 95.56 78 LEU A N 1
ATOM 630 C CA . LEU A 1 78 ? 10.715 5.892 -18.489 1.00 95.56 78 LEU A CA 1
ATOM 631 C C . LEU A 1 78 ? 9.179 5.800 -18.492 1.00 95.56 78 LEU A C 1
ATOM 633 O O . LEU A 1 78 ? 8.615 4.977 -17.771 1.00 95.56 78 LEU A O 1
ATOM 637 N N . SER A 1 79 ? 8.503 6.631 -19.289 1.00 95.31 79 SER A N 1
ATOM 638 C CA . SER A 1 79 ? 7.038 6.674 -19.339 1.00 95.31 79 SER A CA 1
ATOM 639 C C . SER A 1 79 ? 6.442 5.374 -19.866 1.00 95.31 79 SER A C 1
ATOM 641 O O . SER A 1 79 ? 5.572 4.805 -19.211 1.00 95.31 79 SER A O 1
ATOM 643 N N . GLY A 1 80 ? 6.946 4.853 -20.989 1.00 95.12 80 GLY A N 1
ATOM 644 C CA . GLY A 1 80 ? 6.404 3.631 -21.574 1.00 95.12 80 GLY A CA 1
ATOM 645 C C . GLY A 1 80 ? 6.656 2.410 -20.695 1.00 95.12 80 GLY A C 1
ATOM 646 O O . GLY A 1 80 ? 5.809 1.521 -20.614 1.00 95.12 80 GLY A O 1
ATOM 647 N N . TRP A 1 81 ? 7.786 2.365 -19.981 1.00 96.06 81 TRP A N 1
ATOM 648 C CA . TRP A 1 81 ? 8.021 1.327 -18.976 1.00 96.06 81 TRP A CA 1
ATOM 649 C C . TRP A 1 81 ? 7.061 1.428 -17.802 1.00 96.06 81 TRP A C 1
ATOM 651 O O . TRP A 1 81 ? 6.529 0.402 -17.377 1.00 96.06 81 TRP A O 1
ATOM 661 N N . ARG A 1 82 ? 6.818 2.634 -17.285 1.00 96.75 82 ARG A N 1
ATOM 662 C CA . ARG A 1 82 ? 5.862 2.825 -16.193 1.00 96.75 82 ARG A CA 1
ATOM 663 C C . ARG A 1 82 ? 4.466 2.367 -16.584 1.00 96.75 82 ARG A C 1
ATOM 665 O O . ARG A 1 82 ? 3.902 1.558 -15.857 1.00 96.75 82 ARG A O 1
ATOM 672 N N . ASP A 1 83 ? 3.961 2.796 -17.735 1.00 94.56 83 ASP A N 1
ATOM 673 C CA . ASP A 1 83 ? 2.628 2.408 -18.206 1.00 94.56 83 ASP A CA 1
ATOM 674 C C . ASP A 1 83 ? 2.512 0.882 -18.344 1.00 94.56 83 ASP A C 1
ATOM 676 O O . ASP A 1 83 ? 1.612 0.258 -17.777 1.00 94.56 83 ASP A O 1
ATOM 680 N N . PHE A 1 84 ? 3.490 0.256 -19.005 1.00 94.81 84 PHE A N 1
ATOM 681 C CA . PHE A 1 84 ? 3.534 -1.193 -19.191 1.00 94.81 84 PHE A CA 1
ATOM 682 C C . PHE A 1 84 ? 3.590 -1.968 -17.860 1.00 94.81 84 PHE A C 1
ATOM 684 O O . PHE A 1 84 ? 2.855 -2.932 -17.645 1.00 94.81 84 PHE A O 1
ATOM 691 N N . LEU A 1 85 ? 4.450 -1.555 -16.928 1.00 96.00 85 LEU A N 1
ATOM 692 C CA . LEU A 1 85 ? 4.611 -2.224 -15.633 1.00 96.00 85 LEU A CA 1
ATOM 693 C C . LEU A 1 85 ? 3.415 -1.971 -14.703 1.00 96.00 85 LEU A C 1
ATOM 695 O O . LEU A 1 85 ? 3.049 -2.848 -13.913 1.00 96.00 85 LEU A O 1
ATOM 699 N N . SER A 1 86 ? 2.763 -0.813 -14.821 1.00 95.31 86 SER A N 1
ATOM 700 C CA . SER A 1 86 ? 1.491 -0.536 -14.159 1.00 95.31 86 SER A CA 1
ATOM 701 C C . SER A 1 86 ? 0.381 -1.458 -14.656 1.00 95.31 86 SER A C 1
ATOM 703 O O . SER A 1 86 ? -0.353 -2.009 -13.831 1.00 95.31 86 SER A O 1
ATOM 705 N N . ASP A 1 87 ? 0.302 -1.737 -15.953 1.00 93.25 87 ASP A N 1
ATOM 706 C CA . ASP A 1 87 ? -0.650 -2.718 -16.488 1.00 93.25 87 ASP A CA 1
ATOM 707 C C . ASP A 1 87 ? -0.420 -4.132 -15.919 1.00 93.25 87 ASP A C 1
ATOM 709 O O . ASP A 1 87 ? -1.378 -4.871 -15.668 1.00 93.25 87 ASP A O 1
ATOM 713 N N . LEU A 1 88 ? 0.836 -4.493 -15.627 1.00 94.44 88 LEU A N 1
ATOM 714 C CA . LEU A 1 88 ? 1.180 -5.770 -14.989 1.00 94.44 88 LEU A CA 1
ATOM 715 C C . LEU A 1 88 ? 0.856 -5.832 -13.490 1.00 94.44 88 LEU A C 1
ATOM 717 O O . LEU A 1 88 ? 0.774 -6.929 -12.937 1.00 94.44 88 LEU A O 1
ATOM 721 N N . GLY A 1 89 ? 0.656 -4.688 -12.830 1.00 94.94 89 GLY A N 1
ATOM 722 C CA . GLY A 1 89 ? 0.310 -4.615 -11.405 1.00 94.94 89 GLY A CA 1
ATOM 723 C C . GLY A 1 89 ? 1.346 -3.931 -10.512 1.00 94.94 89 GLY A C 1
ATOM 724 O O . GLY A 1 89 ? 1.149 -3.896 -9.299 1.00 94.94 89 GLY A O 1
ATOM 725 N N . VAL A 1 90 ? 2.424 -3.368 -11.068 1.00 97.38 90 VAL A N 1
ATOM 726 C CA . VAL A 1 90 ? 3.367 -2.545 -10.292 1.00 97.38 90 VAL A CA 1
ATOM 727 C C . VAL A 1 90 ? 2.692 -1.218 -9.932 1.00 97.38 90 VAL A C 1
ATOM 729 O O . VAL A 1 90 ? 1.995 -0.620 -10.757 1.00 97.38 90 VAL A O 1
ATOM 732 N N . ARG A 1 91 ? 2.829 -0.764 -8.689 1.00 97.00 91 ARG A N 1
ATOM 733 C CA . ARG A 1 91 ? 2.170 0.457 -8.188 1.00 97.00 91 ARG A CA 1
ATOM 734 C C . ARG A 1 91 ? 3.165 1.361 -7.472 1.00 97.00 91 ARG A C 1
ATOM 736 O O . ARG A 1 91 ? 4.244 0.916 -7.093 1.00 97.00 91 ARG A O 1
ATOM 743 N N . ASP A 1 92 ? 2.819 2.627 -7.292 1.00 96.94 92 ASP A N 1
ATOM 744 C CA . ASP A 1 92 ? 3.560 3.498 -6.381 1.00 96.94 92 ASP A CA 1
ATOM 745 C C . ASP A 1 92 ? 3.051 3.322 -4.942 1.00 96.94 92 ASP A C 1
ATOM 747 O O . ASP A 1 92 ? 1.993 2.742 -4.699 1.00 96.94 92 ASP A O 1
ATOM 751 N N . LEU A 1 93 ? 3.818 3.850 -3.986 1.00 97.06 93 LEU A N 1
ATOM 752 C CA . LEU A 1 93 ? 3.393 4.034 -2.595 1.00 97.06 93 LEU A CA 1
ATOM 753 C C . LEU A 1 93 ? 2.764 2.781 -1.934 1.00 97.06 93 LEU A C 1
ATOM 755 O O . LEU A 1 93 ? 3.407 1.732 -1.847 1.00 97.06 93 LEU A O 1
ATOM 759 N N . LEU A 1 94 ? 1.553 2.917 -1.379 1.00 97.56 94 LEU A N 1
ATOM 760 C CA . LEU A 1 94 ? 0.852 1.877 -0.630 1.00 97.56 94 LEU A CA 1
ATOM 761 C C . LEU A 1 94 ? -0.056 1.067 -1.559 1.00 97.56 94 LEU A C 1
ATOM 763 O O . LEU A 1 94 ? -0.898 1.631 -2.256 1.00 97.56 94 LEU A O 1
ATOM 767 N N . ILE A 1 95 ? 0.055 -0.264 -1.518 1.00 96.50 95 ILE A N 1
ATOM 768 C CA . ILE A 1 95 ? -0.727 -1.145 -2.390 1.00 96.50 95 ILE A CA 1
ATOM 769 C C . ILE A 1 95 ? -1.924 -1.717 -1.634 1.00 96.50 95 ILE A C 1
ATOM 771 O O . ILE A 1 95 ? -1.788 -2.559 -0.744 1.00 96.50 95 ILE A O 1
ATOM 775 N N . PHE A 1 96 ? -3.115 -1.301 -2.056 1.00 95.19 96 PHE A N 1
ATOM 776 C CA . PHE A 1 96 ? -4.380 -1.814 -1.545 1.00 95.19 96 PHE A CA 1
ATOM 777 C C . PHE A 1 96 ? -4.805 -3.070 -2.296 1.00 95.19 96 PHE A C 1
ATOM 779 O O . PHE A 1 96 ? -4.688 -3.156 -3.521 1.00 95.19 96 PHE A O 1
ATOM 786 N N . ARG A 1 97 ? -5.320 -4.054 -1.559 1.00 92.25 97 ARG A N 1
ATOM 787 C CA . ARG A 1 97 ? -5.885 -5.279 -2.127 1.00 92.25 97 ARG A CA 1
ATOM 788 C C . ARG A 1 97 ? -7.300 -5.484 -1.628 1.00 92.25 97 ARG A C 1
ATOM 790 O O . ARG A 1 97 ? -7.546 -5.466 -0.423 1.00 92.25 97 ARG A O 1
ATOM 797 N N . LYS A 1 98 ? -8.204 -5.749 -2.572 1.00 93.25 98 LYS A N 1
ATOM 798 C CA . LYS A 1 98 ? -9.518 -6.280 -2.240 1.00 93.25 98 LYS A CA 1
ATOM 799 C C . LYS A 1 98 ? -9.343 -7.732 -1.809 1.00 93.25 98 LYS A C 1
ATOM 801 O O . LYS A 1 98 ? -8.938 -8.565 -2.619 1.00 93.25 98 LYS A O 1
ATOM 806 N N . GLU A 1 99 ? -9.649 -8.029 -0.555 1.00 92.56 99 GLU A N 1
ATOM 807 C CA . GLU A 1 99 ? -9.573 -9.384 -0.013 1.00 92.56 99 GLU A CA 1
ATOM 808 C C . GLU A 1 99 ? -10.931 -9.851 0.484 1.00 92.56 99 GLU A C 1
ATOM 810 O O . GLU A 1 99 ? -11.710 -9.076 1.031 1.00 92.56 99 GLU A O 1
ATOM 815 N N . ARG A 1 100 ? -11.201 -11.148 0.323 1.00 94.69 100 ARG A N 1
ATOM 816 C CA . ARG A 1 100 ? -12.369 -11.802 0.907 1.00 94.69 100 ARG A CA 1
ATOM 817 C C . ARG A 1 100 ? -11.909 -12.691 2.052 1.00 94.69 100 ARG A C 1
ATOM 819 O O . ARG A 1 100 ? -11.265 -13.713 1.821 1.00 94.69 100 ARG A O 1
ATOM 826 N N . ARG A 1 101 ? -12.241 -12.309 3.283 1.00 92.75 101 ARG A N 1
ATOM 827 C CA . ARG A 1 101 ? -11.841 -13.022 4.504 1.00 92.75 101 ARG A CA 1
ATOM 828 C C . ARG A 1 101 ? -13.039 -13.699 5.126 1.00 92.75 101 ARG A C 1
ATOM 830 O O . ARG A 1 101 ? -14.060 -13.060 5.328 1.00 92.75 101 ARG A O 1
ATOM 837 N N . THR A 1 102 ? -12.908 -14.979 5.447 1.00 94.31 102 THR A N 1
ATOM 838 C CA . THR A 1 102 ? -13.919 -15.690 6.234 1.00 94.31 102 THR A CA 1
ATOM 839 C C . THR A 1 102 ? -13.439 -15.734 7.672 1.00 94.31 102 THR A C 1
ATOM 841 O O . THR A 1 102 ? -12.380 -16.297 7.930 1.00 94.31 102 THR A O 1
ATOM 844 N N . LEU A 1 103 ? -14.194 -15.126 8.583 1.00 93.12 103 LEU A N 1
ATOM 845 C CA . LEU A 1 103 ? -13.888 -15.076 10.006 1.00 93.12 103 LEU A CA 1
ATOM 846 C C . LEU A 1 103 ? -14.933 -15.862 10.789 1.00 93.12 103 LEU A C 1
ATOM 848 O O . LEU A 1 103 ? -16.141 -15.649 10.646 1.00 93.12 103 LEU A O 1
ATOM 852 N N . ARG A 1 104 ? -14.460 -16.745 11.661 1.00 91.00 104 ARG A N 1
ATOM 853 C CA . ARG A 1 104 ? -15.263 -17.333 12.735 1.00 91.00 104 ARG A CA 1
ATOM 854 C C . ARG A 1 104 ? -15.488 -16.302 13.833 1.00 91.00 104 ARG A C 1
ATOM 856 O O . ARG A 1 104 ? -14.705 -15.367 13.982 1.00 91.00 104 ARG A O 1
ATOM 863 N N . ALA A 1 105 ? -16.494 -16.523 14.676 1.00 85.75 105 ALA A N 1
ATOM 864 C CA . ALA A 1 105 ? -16.780 -15.652 15.821 1.00 85.75 105 ALA A CA 1
ATOM 865 C C . ALA A 1 105 ? -15.543 -15.352 16.701 1.00 85.75 105 ALA A C 1
ATOM 867 O O . ALA A 1 105 ? -15.348 -14.215 17.119 1.00 85.75 105 ALA A O 1
ATOM 868 N N . THR A 1 106 ? -14.675 -16.343 16.937 1.00 88.44 106 THR A N 1
ATOM 869 C CA . THR A 1 106 ? -13.435 -16.162 17.714 1.00 88.44 106 THR A CA 1
ATOM 870 C C . THR A 1 106 ? -12.408 -15.284 17.003 1.00 88.44 106 THR A C 1
ATOM 872 O O . THR A 1 106 ? -11.758 -14.466 17.642 1.00 88.44 106 THR A O 1
ATOM 875 N N . GLU A 1 107 ? -12.265 -15.433 15.686 1.00 92.62 107 GLU A N 1
ATOM 876 C CA . GLU A 1 107 ? -11.322 -14.647 14.880 1.00 92.62 107 GLU A CA 1
ATOM 877 C C . GLU A 1 107 ? -11.823 -13.208 14.732 1.00 92.62 107 GLU A C 1
ATOM 879 O O . GLU A 1 107 ? -11.047 -12.259 14.847 1.00 92.62 107 GLU A O 1
ATOM 884 N N . LEU A 1 108 ? -13.139 -13.044 14.568 1.00 91.88 108 LEU A N 1
ATOM 885 C CA . LEU A 1 108 ? -13.811 -11.753 14.511 1.00 91.88 108 LEU A CA 1
ATOM 886 C C . LEU A 1 108 ? -13.612 -10.949 15.802 1.00 91.88 108 LEU A C 1
ATOM 888 O O . LEU A 1 108 ? -13.316 -9.759 15.728 1.00 91.88 108 LEU A O 1
ATOM 892 N N . ALA A 1 109 ? -13.682 -11.601 16.966 1.00 89.75 109 ALA A N 1
ATOM 893 C CA . ALA A 1 109 ? -13.440 -10.968 18.265 1.00 89.75 109 ALA A CA 1
ATOM 894 C C . ALA A 1 109 ? -11.997 -10.457 18.448 1.00 89.75 109 ALA A C 1
ATOM 896 O O . ALA A 1 109 ? -11.763 -9.551 19.242 1.00 89.75 109 ALA A O 1
ATOM 897 N N . SER A 1 110 ? -11.032 -11.013 17.711 1.00 90.56 110 SER A N 1
ATOM 898 C CA . SER A 1 110 ? -9.638 -10.538 17.670 1.00 90.56 110 SER A CA 1
ATOM 899 C C . SER A 1 110 ? -9.325 -9.620 16.483 1.00 90.56 110 SER A C 1
ATOM 901 O O . SER A 1 110 ? -8.184 -9.197 16.310 1.00 90.56 110 SER A O 1
ATOM 903 N N . SER A 1 111 ? -10.313 -9.348 15.633 1.00 92.50 111 SER A N 1
ATOM 904 C CA . SER A 1 111 ? -10.134 -8.575 14.406 1.00 92.50 111 SER A CA 1
ATOM 905 C C . SER A 1 111 ? -10.359 -7.073 14.636 1.00 92.50 111 SER A C 1
ATOM 907 O O . SER A 1 111 ? -10.958 -6.691 15.644 1.00 92.50 111 SER A O 1
ATOM 909 N N . PRO A 1 112 ? -9.984 -6.207 13.674 1.00 92.62 112 PRO A N 1
ATOM 910 C CA . PRO A 1 112 ? -10.289 -4.775 13.742 1.00 92.62 112 PRO A CA 1
ATOM 911 C C . PRO A 1 112 ? -11.787 -4.456 13.891 1.00 92.62 112 PRO A C 1
ATOM 913 O O . PRO A 1 112 ? -12.149 -3.405 14.408 1.00 92.62 112 PRO A O 1
ATOM 916 N N . TRP A 1 113 ? -12.664 -5.374 13.478 1.00 94.56 113 TRP A N 1
ATOM 917 C CA . TRP A 1 113 ? -14.114 -5.202 13.537 1.00 94.56 113 TRP A CA 1
ATOM 918 C C . TRP A 1 113 ? -14.748 -5.639 14.858 1.00 94.56 113 TRP A C 1
ATOM 920 O O . TRP A 1 113 ? -15.964 -5.532 14.983 1.00 94.56 113 TRP A O 1
ATOM 930 N N . ALA A 1 114 ? -13.980 -6.136 15.834 1.00 93.19 114 ALA A N 1
ATOM 931 C CA . ALA A 1 114 ? -14.517 -6.778 17.037 1.00 93.19 114 ALA A CA 1
ATOM 932 C C . ALA A 1 114 ? -15.621 -5.961 17.738 1.00 93.19 114 ALA A C 1
ATOM 934 O O . ALA A 1 114 ? -16.676 -6.503 18.052 1.00 93.19 114 ALA A O 1
ATOM 935 N N . ALA A 1 115 ? -15.411 -4.652 17.912 1.00 90.12 115 ALA A N 1
ATOM 936 C CA . ALA A 1 115 ? -16.385 -3.768 18.552 1.00 90.12 115 ALA A CA 1
ATOM 937 C C . ALA A 1 115 ? -17.638 -3.511 17.689 1.00 90.12 115 ALA A C 1
ATOM 939 O O . ALA A 1 115 ? -18.744 -3.409 18.212 1.00 90.12 115 ALA A O 1
ATOM 940 N N . GLU A 1 116 ? -17.496 -3.411 16.363 1.00 89.94 116 GLU A N 1
ATOM 941 C CA . GLU A 1 116 ? -18.652 -3.235 15.470 1.00 89.94 116 GLU A CA 1
ATOM 942 C C . GLU A 1 116 ? -19.446 -4.532 15.284 1.00 89.94 116 GLU A C 1
ATOM 944 O O . GLU A 1 116 ? -20.665 -4.488 15.102 1.00 89.94 116 GLU A O 1
ATOM 949 N N . ALA A 1 117 ? -18.766 -5.678 15.360 1.00 90.44 117 ALA A N 1
ATOM 950 C CA . ALA A 1 117 ? -19.335 -7.001 15.153 1.00 90.44 117 ALA A CA 1
ATOM 951 C C . ALA A 1 117 ? -20.458 -7.348 16.134 1.00 90.44 117 ALA A C 1
ATOM 953 O O . ALA A 1 117 ? -21.361 -8.110 15.791 1.00 90.44 117 ALA A O 1
ATOM 954 N N . GLU A 1 118 ? -20.454 -6.752 17.328 1.00 88.38 118 GLU A N 1
ATOM 955 C CA . GLU A 1 118 ? -21.524 -6.909 18.318 1.00 88.38 118 GLU A CA 1
ATOM 956 C C . GLU A 1 118 ? -22.893 -6.446 17.792 1.00 88.38 118 GLU A C 1
ATOM 958 O O . GLU A 1 118 ? -23.932 -6.961 18.206 1.00 88.38 118 GLU A O 1
ATOM 963 N N . MET A 1 119 ? -22.901 -5.497 16.850 1.00 87.06 119 MET A N 1
ATOM 964 C CA . MET A 1 119 ? -24.110 -4.924 16.251 1.00 87.06 119 MET A CA 1
ATOM 965 C C . MET A 1 119 ? -24.528 -5.611 14.944 1.00 87.06 119 MET A C 1
ATOM 967 O O . MET A 1 119 ? -25.491 -5.174 14.298 1.00 87.06 119 MET A O 1
ATOM 971 N N . TRP A 1 120 ? -23.797 -6.639 14.507 1.00 89.88 120 TRP A N 1
ATOM 972 C CA . TRP A 1 120 ? -24.099 -7.368 13.279 1.00 89.88 120 TRP A CA 1
ATOM 973 C C . TRP A 1 120 ? -25.154 -8.443 13.530 1.00 89.88 120 TRP A C 1
ATOM 975 O O . TRP A 1 120 ? -25.234 -9.052 14.599 1.00 89.88 120 TRP A O 1
ATOM 985 N N . SER A 1 121 ? -25.994 -8.693 12.526 1.00 87.06 121 SER A N 1
ATOM 986 C CA . SER A 1 121 ? -26.945 -9.799 12.588 1.00 87.06 121 SER A CA 1
ATOM 987 C C . SER A 1 121 ? -26.187 -11.122 12.648 1.00 87.06 121 SER A C 1
ATOM 989 O O . SER A 1 121 ? -25.303 -11.368 11.829 1.00 87.06 121 SER A O 1
ATOM 991 N N . LYS A 1 122 ? -26.550 -11.987 13.602 1.00 85.06 122 LYS A N 1
ATOM 992 C CA . LYS A 1 122 ? -25.930 -13.308 13.731 1.00 85.06 122 LYS A CA 1
ATOM 993 C C . LYS A 1 122 ? -26.204 -14.139 12.483 1.00 85.06 122 LYS A C 1
ATOM 995 O O . LYS A 1 122 ? -27.360 -14.321 12.100 1.00 85.06 122 LYS A O 1
ATOM 1000 N N . THR A 1 123 ? -25.149 -14.679 11.889 1.00 83.81 123 THR A N 1
ATOM 1001 C CA . THR A 1 123 ? -25.263 -15.660 10.812 1.00 83.81 123 THR A CA 1
ATOM 1002 C C . THR A 1 123 ? -25.626 -17.031 11.378 1.00 83.81 123 THR A C 1
ATOM 1004 O O . THR A 1 123 ? -25.274 -17.374 12.509 1.00 83.81 123 THR A O 1
ATOM 1007 N N . SER A 1 124 ? -26.359 -17.831 10.601 1.00 82.69 124 SER A N 1
ATOM 1008 C CA . SER A 1 124 ? -26.821 -19.163 11.020 1.00 82.69 124 SER A CA 1
ATOM 1009 C C . SER A 1 124 ? -25.677 -20.143 11.285 1.00 82.69 124 SER A C 1
ATOM 1011 O O . SER A 1 124 ? -25.831 -21.073 12.070 1.00 82.69 124 SER A O 1
ATOM 1013 N N . ASP A 1 125 ? -24.536 -19.934 10.635 1.00 84.81 125 ASP A N 1
ATOM 1014 C CA . ASP A 1 125 ? -23.334 -20.759 10.722 1.00 84.81 125 ASP A CA 1
ATOM 1015 C C . ASP A 1 125 ? -22.211 -20.113 11.545 1.00 84.81 125 ASP A C 1
ATOM 1017 O O . ASP A 1 125 ? -21.135 -20.696 11.653 1.00 84.81 125 ASP A O 1
ATOM 1021 N N . GLN A 1 126 ? -22.440 -18.931 12.130 1.00 83.94 126 GLN A N 1
ATOM 1022 C CA . GLN A 1 126 ? -21.451 -18.155 12.890 1.00 83.94 126 GLN A CA 1
ATOM 1023 C C . GLN A 1 126 ? -20.170 -17.803 12.111 1.00 83.94 126 GLN A C 1
ATOM 1025 O O . GLN A 1 126 ? -19.124 -17.542 12.717 1.00 83.94 126 GLN A O 1
ATOM 1030 N N . HIS A 1 127 ? -20.247 -17.785 10.779 1.00 89.12 127 HIS A N 1
ATOM 1031 C CA . HIS A 1 127 ? -19.180 -17.295 9.915 1.00 89.12 127 HIS A CA 1
ATOM 1032 C C . HIS A 1 127 ? -19.574 -15.944 9.324 1.00 89.12 127 HIS A C 1
ATOM 1034 O O . HIS A 1 127 ? -20.732 -15.718 8.973 1.00 89.12 127 HIS A O 1
ATOM 1040 N N . TYR A 1 128 ? -18.594 -15.054 9.207 1.00 92.81 128 TYR A N 1
ATOM 1041 C CA . TYR A 1 128 ? -18.742 -13.753 8.569 1.00 92.81 128 TYR A CA 1
ATOM 1042 C C . TYR A 1 128 ? -17.738 -13.655 7.438 1.00 92.81 128 TYR A C 1
ATOM 1044 O O . TYR A 1 128 ? -16.553 -13.934 7.624 1.00 92.81 128 TYR A O 1
ATOM 1052 N N . ILE A 1 129 ? -18.209 -13.265 6.262 1.00 95.12 129 ILE A N 1
ATOM 1053 C CA . ILE A 1 129 ? -17.348 -13.022 5.116 1.00 95.12 129 ILE A CA 1
ATOM 1054 C C . ILE A 1 129 ? -17.175 -11.514 4.985 1.00 95.12 129 ILE A C 1
ATOM 1056 O O . ILE A 1 129 ? -18.155 -10.805 4.802 1.00 95.12 129 ILE A O 1
ATOM 1060 N N . ILE A 1 130 ? -15.946 -11.019 5.058 1.00 95.56 130 ILE A N 1
ATOM 1061 C CA . ILE A 1 130 ? -15.643 -9.598 4.894 1.00 95.56 130 ILE A CA 1
ATOM 1062 C C . ILE A 1 130 ? -14.966 -9.394 3.544 1.00 95.56 130 ILE A C 1
ATOM 1064 O O . ILE A 1 130 ? -13.911 -9.976 3.287 1.00 95.56 130 ILE A O 1
ATOM 1068 N N . GLU A 1 131 ? -15.572 -8.575 2.687 1.00 96.81 131 GLU A N 1
ATOM 1069 C CA . GLU A 1 131 ? -14.905 -8.008 1.516 1.00 96.81 131 GLU A CA 1
ATOM 1070 C C . GLU A 1 131 ? -14.224 -6.702 1.926 1.00 96.81 131 GLU A C 1
ATOM 1072 O O . GLU A 1 131 ? -14.868 -5.661 2.056 1.00 96.81 131 GLU A O 1
ATOM 1077 N N . ASP A 1 132 ? -12.922 -6.790 2.173 1.00 96.38 132 ASP A N 1
ATOM 1078 C CA . ASP A 1 132 ? -12.105 -5.743 2.778 1.00 96.38 132 ASP A CA 1
ATOM 1079 C C . ASP A 1 132 ? -11.176 -5.062 1.763 1.00 96.38 132 ASP A C 1
ATOM 1081 O O . ASP A 1 132 ? -10.885 -5.603 0.695 1.00 96.38 132 ASP A O 1
ATOM 1085 N N . GLN A 1 133 ? -10.685 -3.881 2.137 1.00 94.56 133 GLN A N 1
ATOM 1086 C CA . GLN A 1 133 ? -9.625 -3.138 1.464 1.00 94.56 133 GLN A CA 1
ATOM 1087 C C . GLN A 1 133 ? -8.377 -3.139 2.351 1.00 94.56 133 GLN A C 1
ATOM 1089 O O . GLN A 1 133 ? -8.185 -2.259 3.195 1.00 94.56 133 GLN A O 1
ATOM 1094 N N . GLN A 1 134 ? -7.529 -4.150 2.181 1.00 92.88 134 GLN A N 1
ATOM 1095 C CA . GLN A 1 134 ? -6.352 -4.326 3.021 1.00 92.88 134 GLN A CA 1
ATOM 1096 C C . GLN A 1 134 ? -5.161 -3.521 2.491 1.00 92.88 134 GLN A C 1
ATOM 1098 O O . GLN A 1 134 ? -4.833 -3.578 1.305 1.00 92.88 134 GLN A O 1
ATOM 1103 N N . CYS A 1 135 ? -4.450 -2.863 3.407 1.00 96.06 135 CYS A N 1
ATOM 1104 C CA . CYS A 1 135 ? -3.128 -2.284 3.183 1.00 96.06 135 CYS A CA 1
ATOM 1105 C C . CYS A 1 135 ? -2.173 -2.777 4.282 1.00 96.06 135 CYS A C 1
ATOM 1107 O O . CYS A 1 135 ? -2.266 -2.358 5.438 1.00 96.06 135 CYS A O 1
ATOM 1109 N N . GLU A 1 136 ? -1.286 -3.714 3.940 1.00 94.56 136 GLU A N 1
ATOM 1110 C CA . GLU A 1 136 ? -0.343 -4.298 4.913 1.00 94.56 136 GLU A CA 1
ATOM 1111 C C . GLU A 1 136 ? 0.793 -3.336 5.203 1.00 94.56 136 GLU A C 1
ATOM 1113 O O . GLU A 1 136 ? 1.235 -3.236 6.337 1.00 94.56 136 GLU A O 1
ATOM 1118 N N . GLU A 1 137 ? 1.216 -2.589 4.190 1.00 97.38 137 GLU A N 1
ATOM 1119 C CA . GLU A 1 137 ? 2.266 -1.594 4.279 1.00 97.38 137 GLU A CA 1
ATOM 1120 C C . GLU A 1 137 ? 1.908 -0.526 5.309 1.00 97.38 137 GLU A C 1
ATOM 1122 O O . GLU A 1 137 ? 2.729 -0.228 6.172 1.00 97.38 137 GLU A O 1
ATOM 1127 N N . LEU A 1 138 ? 0.666 -0.018 5.305 1.00 97.19 138 LEU A N 1
ATOM 1128 C CA . LEU A 1 138 ? 0.212 0.901 6.352 1.00 97.19 138 LEU A CA 1
ATOM 1129 C C . LEU A 1 138 ? 0.312 0.245 7.733 1.00 97.19 138 LEU A C 1
ATOM 1131 O O . LEU A 1 138 ? 0.845 0.858 8.656 1.00 97.19 138 LEU A O 1
ATOM 1135 N N . HIS A 1 139 ? -0.213 -0.974 7.880 1.00 96.31 139 HIS A N 1
ATOM 1136 C CA . HIS A 1 139 ? -0.209 -1.668 9.164 1.00 96.31 139 HIS A CA 1
ATOM 1137 C C . HIS A 1 139 ? 1.224 -1.851 9.681 1.00 96.31 139 HIS A C 1
ATOM 1139 O O . HIS A 1 139 ? 1.533 -1.402 10.780 1.00 96.31 139 HIS A O 1
ATOM 1145 N N . SER A 1 140 ? 2.119 -2.394 8.850 1.00 97.38 140 SER A N 1
ATOM 1146 C CA . SER A 1 140 ? 3.538 -2.574 9.159 1.00 97.38 140 SER A CA 1
ATOM 1147 C C . SER A 1 140 ? 4.230 -1.263 9.511 1.00 97.38 140 SER A C 1
ATOM 1149 O O . SER A 1 140 ? 4.997 -1.234 10.470 1.00 97.38 140 SER A O 1
ATOM 1151 N N . LEU A 1 141 ? 3.941 -0.168 8.797 1.00 98.00 141 LEU A N 1
ATOM 1152 C CA . LEU A 1 141 ? 4.450 1.146 9.175 1.00 98.00 141 LEU A CA 1
ATOM 1153 C C . LEU A 1 141 ? 3.967 1.490 10.578 1.00 98.00 141 LEU A C 1
ATOM 1155 O O . LEU A 1 141 ? 4.803 1.696 11.459 1.00 98.00 141 LEU A O 1
ATOM 1159 N N . ILE A 1 142 ? 2.653 1.546 10.804 1.00 96.75 142 ILE A N 1
ATOM 1160 C CA . ILE A 1 142 ? 2.014 1.966 12.063 1.00 96.75 142 ILE A CA 1
ATOM 1161 C C . ILE A 1 142 ? 2.473 1.134 13.269 1.00 96.75 142 ILE A C 1
ATOM 1163 O O . ILE A 1 142 ? 2.611 1.685 14.361 1.00 96.75 142 ILE A O 1
ATOM 1167 N N . THR A 1 143 ? 2.806 -0.140 13.075 1.00 96.19 143 THR A N 1
ATOM 1168 C CA . THR A 1 143 ? 3.264 -1.041 14.143 1.00 96.19 143 THR A CA 1
ATOM 1169 C C . THR A 1 143 ? 4.784 -1.229 14.192 1.00 96.19 143 THR A C 1
ATOM 1171 O O . THR A 1 143 ? 5.265 -2.091 14.922 1.00 96.19 143 THR A O 1
ATOM 1174 N N . ALA A 1 144 ? 5.569 -0.455 13.433 1.00 96.25 144 ALA A N 1
ATOM 1175 C CA . ALA A 1 144 ? 7.037 -0.486 13.468 1.00 96.25 144 ALA A CA 1
ATOM 1176 C C . ALA A 1 144 ? 7.616 0.170 14.742 1.00 96.25 144 ALA A C 1
ATOM 1178 O O . ALA A 1 144 ? 8.379 1.138 14.684 1.00 96.25 144 ALA A O 1
ATOM 1179 N N . ASP A 1 145 ? 7.238 -0.338 15.913 1.00 91.94 145 ASP A N 1
ATOM 1180 C CA . ASP A 1 145 ? 7.617 0.217 17.215 1.00 91.94 145 ASP A CA 1
ATOM 1181 C C . ASP A 1 145 ? 9.089 0.001 17.573 1.00 91.94 145 ASP A C 1
ATOM 1183 O O . ASP A 1 145 ? 9.636 0.737 18.390 1.00 91.94 145 ASP A O 1
ATOM 1187 N N . GLN A 1 146 ? 9.744 -0.951 16.911 1.00 94.00 146 GLN A N 1
ATOM 1188 C CA . GLN A 1 146 ? 11.165 -1.261 17.058 1.00 94.00 146 GLN A CA 1
ATOM 1189 C C . GLN A 1 146 ? 12.111 -0.233 16.411 1.00 94.00 146 GLN A C 1
ATOM 1191 O O . GLN A 1 146 ? 13.329 -0.365 16.540 1.00 94.00 146 GLN A O 1
ATOM 1196 N N . LEU A 1 147 ? 11.594 0.757 15.674 1.00 96.38 147 LEU A N 1
ATOM 1197 C CA . LEU A 1 147 ? 12.430 1.781 15.046 1.00 96.38 147 LEU A CA 1
ATOM 1198 C C . LEU A 1 147 ? 13.068 2.712 16.097 1.00 96.38 147 LEU A C 1
ATOM 1200 O O . LEU A 1 147 ? 12.402 3.074 17.071 1.00 96.38 147 LEU A O 1
ATOM 1204 N N . PRO A 1 148 ? 14.320 3.173 15.885 1.00 96.56 148 PRO A N 1
ATOM 1205 C CA . PRO A 1 148 ? 14.925 4.199 16.732 1.00 96.56 148 PRO A CA 1
ATOM 1206 C C . PRO A 1 148 ? 14.038 5.454 16.819 1.00 96.56 148 PRO A C 1
ATOM 1208 O O . PRO A 1 148 ? 13.440 5.812 15.803 1.00 96.56 148 PRO A O 1
ATOM 1211 N N . PRO A 1 149 ? 13.965 6.158 17.968 1.00 94.31 149 PRO A N 1
ATOM 1212 C CA . PRO A 1 149 ? 13.007 7.250 18.179 1.00 94.31 149 PRO A CA 1
ATOM 1213 C C . PRO A 1 149 ? 12.996 8.328 17.086 1.00 94.31 149 PRO A C 1
ATOM 1215 O O . PRO A 1 149 ? 11.925 8.670 16.586 1.00 94.31 149 PRO A O 1
ATOM 1218 N N . ASP A 1 150 ? 14.171 8.804 16.664 1.00 94.06 150 ASP A N 1
ATOM 1219 C CA . ASP A 1 150 ? 14.291 9.837 15.625 1.00 94.06 150 ASP A CA 1
ATOM 1220 C C . ASP A 1 150 ? 13.821 9.327 14.255 1.00 94.06 150 ASP A C 1
ATOM 1222 O O . ASP A 1 150 ? 13.116 10.024 13.527 1.00 94.06 150 ASP A O 1
ATOM 1226 N N . ILE A 1 151 ? 14.153 8.074 13.930 1.00 97.06 151 ILE A N 1
ATOM 1227 C CA . ILE A 1 151 ? 13.737 7.415 12.686 1.00 97.06 151 ILE A CA 1
ATOM 1228 C C . ILE A 1 151 ? 12.230 7.160 12.694 1.00 97.06 151 ILE A C 1
ATOM 1230 O O . ILE A 1 151 ? 11.566 7.386 11.685 1.00 97.06 151 ILE A O 1
ATOM 1234 N N . LYS A 1 152 ? 11.671 6.737 13.834 1.00 96.81 152 LYS A N 1
ATOM 1235 C CA . LYS A 1 152 ? 10.229 6.550 14.011 1.00 96.81 152 LYS A CA 1
ATOM 1236 C C . LYS A 1 152 ? 9.496 7.871 13.801 1.00 96.81 152 LYS A C 1
ATOM 1238 O O . LYS A 1 152 ? 8.552 7.906 13.022 1.00 96.81 152 LYS A O 1
ATOM 1243 N N . LEU A 1 153 ? 9.953 8.963 14.415 1.00 95.88 153 LEU A N 1
ATOM 1244 C CA . LEU A 1 153 ? 9.337 10.280 14.238 1.00 95.88 153 LEU A CA 1
ATOM 1245 C C . LEU A 1 153 ? 9.363 10.722 12.768 1.00 95.88 153 LEU A C 1
ATOM 1247 O O . LEU A 1 153 ? 8.321 11.092 12.228 1.00 95.88 153 LEU A O 1
ATOM 1251 N N . GLN A 1 154 ? 10.524 10.636 12.112 1.00 96.88 154 GLN A N 1
ATOM 1252 C CA . GLN A 1 154 ? 10.671 10.992 10.697 1.00 96.88 154 GLN A CA 1
ATOM 1253 C C . GLN A 1 154 ? 9.769 10.143 9.795 1.00 96.88 154 GLN A C 1
ATOM 1255 O O . GLN A 1 154 ? 9.115 10.672 8.897 1.00 96.88 154 GLN A O 1
ATOM 1260 N N . GLN A 1 155 ? 9.687 8.839 10.057 1.00 97.88 155 GLN A N 1
ATOM 1261 C CA . GLN A 1 155 ? 8.832 7.918 9.316 1.00 97.88 155 GLN A CA 1
ATOM 1262 C C . GLN A 1 155 ? 7.341 8.234 9.525 1.00 97.88 155 GLN A C 1
ATOM 1264 O O . GLN A 1 155 ? 6.581 8.224 8.558 1.00 97.88 155 GLN A O 1
ATOM 1269 N N . ARG A 1 156 ? 6.913 8.598 10.743 1.00 97.12 156 ARG A N 1
ATOM 1270 C CA . ARG A 1 156 ? 5.528 9.028 11.013 1.00 97.12 156 ARG A CA 1
ATOM 1271 C C . ARG A 1 156 ? 5.185 10.334 10.314 1.00 97.12 156 ARG A C 1
ATOM 1273 O O . ARG A 1 156 ? 4.119 10.428 9.716 1.00 97.12 156 ARG A O 1
ATOM 1280 N N . GLN A 1 157 ? 6.093 11.304 10.320 1.00 97.00 157 GLN A N 1
ATOM 1281 C CA . GLN A 1 157 ? 5.921 12.555 9.579 1.00 97.00 157 GLN A CA 1
ATOM 1282 C C . GLN A 1 157 ? 5.833 12.310 8.068 1.00 97.00 157 GLN A C 1
ATOM 1284 O O . GLN A 1 157 ? 4.948 12.845 7.406 1.00 97.00 157 GLN A O 1
ATOM 1289 N N . ALA A 1 158 ? 6.698 11.449 7.526 1.00 98.12 158 ALA A N 1
ATOM 1290 C CA . ALA A 1 158 ? 6.645 11.056 6.123 1.00 98.12 158 ALA A CA 1
ATOM 1291 C C . ALA A 1 158 ? 5.334 10.335 5.772 1.00 98.12 158 ALA A C 1
ATOM 1293 O O . ALA A 1 158 ? 4.765 10.604 4.716 1.00 98.12 158 ALA A O 1
ATOM 1294 N N . LEU A 1 159 ? 4.829 9.465 6.655 1.00 98.00 159 LEU A N 1
ATOM 1295 C CA . LEU A 1 159 ? 3.548 8.784 6.472 1.00 98.00 159 LEU A CA 1
ATOM 1296 C C . LEU A 1 159 ? 2.371 9.768 6.480 1.00 98.00 159 LEU A C 1
ATOM 1298 O O . LEU A 1 159 ? 1.508 9.668 5.614 1.00 98.00 159 LEU A O 1
ATOM 1302 N N . MET A 1 160 ? 2.341 10.735 7.404 1.00 97.06 160 MET A N 1
ATOM 1303 C CA . MET A 1 160 ? 1.301 11.774 7.415 1.00 97.06 160 MET A CA 1
ATOM 1304 C C . MET A 1 160 ? 1.304 12.575 6.110 1.00 97.06 160 MET A C 1
ATOM 1306 O O . MET A 1 160 ? 0.262 12.685 5.472 1.00 97.06 160 MET A O 1
ATOM 1310 N N . ASN A 1 161 ? 2.475 13.040 5.664 1.00 96.88 161 ASN A N 1
ATOM 1311 C CA . ASN A 1 161 ? 2.602 13.778 4.404 1.00 96.88 161 ASN A CA 1
ATOM 1312 C C . ASN A 1 161 ? 2.191 12.921 3.197 1.00 96.88 161 ASN A C 1
ATOM 1314 O O . ASN A 1 161 ? 1.595 13.420 2.246 1.00 96.88 161 ASN A O 1
ATOM 1318 N N . LEU A 1 162 ? 2.518 11.624 3.202 1.00 97.56 162 LEU A N 1
ATOM 1319 C CA . LEU A 1 162 ? 2.089 10.701 2.154 1.00 97.56 162 LEU A CA 1
ATOM 1320 C C . LEU A 1 162 ? 0.565 10.588 2.119 1.00 97.56 162 LEU A C 1
ATOM 1322 O O . LEU A 1 162 ? -0.007 10.637 1.033 1.00 97.56 162 LEU A O 1
ATOM 1326 N N . LEU A 1 163 ? -0.076 10.425 3.279 1.00 96.88 163 LEU A N 1
ATOM 1327 C CA . LEU A 1 163 ? -1.527 10.297 3.378 1.00 96.88 163 LEU A CA 1
ATOM 1328 C C . LEU A 1 163 ? -2.217 11.588 2.946 1.00 96.88 163 LEU A C 1
ATOM 1330 O O . LEU A 1 163 ? -3.108 11.516 2.112 1.00 96.88 163 LEU A O 1
ATOM 1334 N N . GLU A 1 164 ? -1.767 12.745 3.430 1.00 96.06 164 GLU A N 1
ATOM 1335 C CA . GLU A 1 164 ? -2.305 14.062 3.064 1.00 96.06 164 GLU A CA 1
ATOM 1336 C C . GLU A 1 164 ? -2.263 14.295 1.547 1.00 96.06 164 GLU A C 1
ATOM 1338 O O . GLU A 1 164 ? -3.279 14.613 0.934 1.00 96.06 164 GLU A O 1
ATOM 1343 N N . ASN A 1 165 ? -1.113 14.040 0.916 1.00 96.62 165 ASN A N 1
ATOM 1344 C CA . ASN A 1 165 ? -0.925 14.266 -0.519 1.00 96.62 165 ASN A CA 1
ATOM 1345 C C . ASN A 1 165 ? -1.680 13.277 -1.420 1.00 96.62 165 ASN A C 1
ATOM 1347 O O . ASN A 1 165 ? -1.767 13.504 -2.625 1.00 96.62 165 ASN A O 1
ATOM 1351 N N . ASN A 1 166 ? -2.171 12.166 -0.865 1.00 97.19 166 ASN A N 1
ATOM 1352 C CA . ASN A 1 166 ? -2.794 11.085 -1.630 1.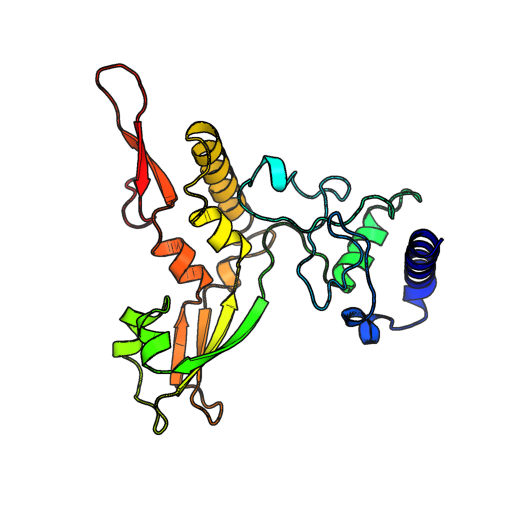00 97.19 166 ASN A CA 1
ATOM 1353 C C . ASN A 1 166 ? -4.198 10.722 -1.130 1.00 97.19 166 ASN A C 1
ATOM 1355 O O . ASN A 1 166 ? -4.727 9.670 -1.490 1.00 97.19 166 ASN A O 1
ATOM 1359 N N . TRP A 1 167 ? -4.795 11.544 -0.263 1.00 96.81 167 TRP A N 1
ATOM 1360 C CA . TRP A 1 167 ? -6.077 11.217 0.355 1.00 96.81 167 TRP A CA 1
ATOM 1361 C C . TRP A 1 167 ? -7.224 11.311 -0.652 1.00 96.81 167 TRP A C 1
ATOM 1363 O O . TRP A 1 167 ? -7.858 10.302 -0.965 1.00 96.81 167 TRP A O 1
ATOM 1373 N N . ASP A 1 168 ? -7.432 12.510 -1.201 1.00 96.25 168 ASP A N 1
ATOM 1374 C CA . ASP A 1 168 ? -8.461 12.816 -2.207 1.00 96.25 168 ASP A CA 1
ATOM 1375 C C . ASP A 1 168 ? -7.870 13.036 -3.611 1.00 96.25 168 ASP A C 1
ATOM 1377 O O . ASP A 1 168 ? -8.571 12.972 -4.624 1.00 96.25 168 ASP A O 1
ATOM 1381 N N . THR A 1 169 ? -6.563 13.285 -3.677 1.00 91.31 169 THR A N 1
ATOM 1382 C CA . THR A 1 169 ? -5.764 13.443 -4.899 1.00 91.31 169 THR A CA 1
ATOM 1383 C C . THR A 1 169 ? -4.738 12.307 -4.999 1.00 91.31 169 THR A C 1
ATOM 1385 O O . THR A 1 169 ? -4.697 11.436 -4.132 1.00 91.31 169 THR A O 1
ATOM 1388 N N . GLY A 1 170 ? -3.957 12.238 -6.084 1.00 91.56 170 GLY A N 1
ATOM 1389 C CA . GLY A 1 170 ? -2.963 11.167 -6.271 1.00 91.56 170 GLY A CA 1
ATOM 1390 C C . GLY A 1 170 ? -3.598 9.770 -6.282 1.00 91.56 170 GLY A C 1
ATOM 1391 O O . GLY A 1 170 ? -4.480 9.505 -7.102 1.00 91.56 170 GLY A O 1
ATOM 1392 N N . GLU A 1 171 ? -3.184 8.912 -5.342 1.00 92.88 171 GLU A N 1
ATOM 1393 C CA . GLU A 1 171 ? -3.682 7.530 -5.178 1.00 92.88 171 GLU A CA 1
ATOM 1394 C C . GLU A 1 171 ? -5.111 7.420 -4.601 1.00 92.88 171 GLU A C 1
ATOM 1396 O O . GLU A 1 171 ? -5.697 6.331 -4.580 1.00 92.88 171 GLU A O 1
ATOM 1401 N N . LYS A 1 172 ? -5.707 8.538 -4.157 1.00 95.88 172 LYS A N 1
ATOM 1402 C CA . LYS A 1 172 ? -7.100 8.635 -3.680 1.00 95.88 172 LYS A CA 1
ATOM 1403 C C . LYS A 1 172 ? -7.440 7.627 -2.578 1.00 95.88 172 LYS A C 1
ATOM 1405 O O . LYS A 1 172 ? -8.408 6.870 -2.691 1.00 95.88 172 LYS A O 1
ATOM 1410 N N . TYR A 1 173 ? -6.652 7.585 -1.506 1.00 97.19 173 TYR A N 1
ATOM 1411 C CA . TYR A 1 173 ? -6.812 6.600 -0.435 1.00 97.19 173 TYR A CA 1
ATOM 1412 C C . TYR A 1 173 ? -8.168 6.642 0.283 1.00 97.19 173 TYR A C 1
ATOM 1414 O O . TYR A 1 173 ? -8.595 5.621 0.828 1.00 97.19 173 TYR A O 1
ATOM 1422 N N . ALA A 1 174 ? -8.889 7.767 0.235 1.00 96.44 174 ALA A N 1
ATOM 1423 C CA . ALA A 1 174 ? -10.231 7.894 0.803 1.00 96.44 174 ALA A CA 1
ATOM 1424 C C . ALA A 1 174 ? -11.233 6.858 0.244 1.00 96.44 174 ALA A C 1
ATOM 1426 O O . ALA A 1 174 ? -12.195 6.489 0.922 1.00 96.44 174 ALA A O 1
ATOM 1427 N N . GLN A 1 175 ? -11.000 6.326 -0.962 1.00 96.06 175 GLN A N 1
ATOM 1428 C CA . GLN A 1 175 ? -11.866 5.302 -1.558 1.00 96.06 175 GLN A CA 1
ATOM 1429 C C . GLN A 1 175 ? -11.800 3.944 -0.833 1.00 96.06 175 GLN A C 1
ATOM 1431 O O . GLN A 1 175 ? -12.719 3.135 -0.951 1.00 96.06 175 GLN A O 1
ATOM 1436 N N . TYR A 1 176 ? -10.741 3.689 -0.056 1.00 97.06 176 TYR A N 1
ATOM 1437 C CA . TYR A 1 176 ? -10.494 2.398 0.593 1.00 97.06 176 TYR A CA 1
ATOM 1438 C C . TYR A 1 176 ? -11.026 2.316 2.029 1.00 97.06 176 TYR A C 1
ATOM 1440 O O . TYR A 1 176 ? -10.683 1.390 2.757 1.00 97.06 176 TYR A O 1
ATOM 1448 N N . LEU A 1 177 ? -11.852 3.269 2.474 1.00 96.62 177 LEU A N 1
ATOM 1449 C CA . LEU A 1 177 ? -12.349 3.331 3.859 1.00 96.62 177 LEU A CA 1
ATOM 1450 C C . LEU A 1 177 ? -13.515 2.380 4.155 1.00 96.62 177 LEU A C 1
ATOM 1452 O O . LEU A 1 177 ? -13.879 2.205 5.319 1.00 96.62 177 LEU A O 1
ATOM 1456 N N . SER A 1 178 ? -14.119 1.798 3.122 1.00 96.25 178 SER A N 1
ATOM 1457 C CA . SER A 1 178 ? -15.327 0.979 3.244 1.00 96.25 178 SER A CA 1
ATOM 1458 C C . SER A 1 178 ? -15.037 -0.488 2.946 1.00 96.25 178 SER A C 1
ATOM 1460 O O . SER A 1 178 ? -14.206 -0.810 2.098 1.00 96.25 178 SER A O 1
ATOM 1462 N N . ALA A 1 179 ? -15.761 -1.362 3.632 1.00 96.75 179 ALA A N 1
ATOM 1463 C CA . ALA A 1 179 ? -15.781 -2.803 3.427 1.00 96.75 179 ALA A CA 1
ATOM 1464 C C . ALA A 1 179 ? -17.227 -3.309 3.524 1.00 96.75 179 ALA A C 1
ATOM 1466 O O . ALA A 1 179 ? -18.133 -2.568 3.912 1.00 96.75 179 ALA A O 1
ATOM 1467 N N . GLN A 1 180 ? -17.454 -4.571 3.171 1.00 96.19 180 GLN A N 1
ATOM 1468 C CA . GLN A 1 180 ? -18.774 -5.196 3.273 1.00 96.19 180 GLN A CA 1
ATOM 1469 C C . GLN A 1 180 ? -18.716 -6.478 4.080 1.00 96.19 180 GLN A C 1
ATOM 1471 O O . GLN A 1 180 ? -17.787 -7.269 3.934 1.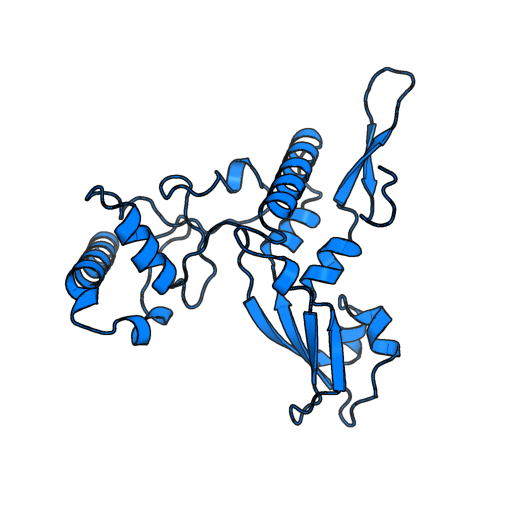00 96.19 180 GLN A O 1
ATOM 1476 N N . VAL A 1 181 ? -19.748 -6.699 4.890 1.00 95.38 181 VAL A N 1
ATOM 1477 C CA . VAL A 1 181 ? -19.970 -7.950 5.609 1.00 95.38 181 VAL A CA 1
ATOM 1478 C C . VAL A 1 181 ? -21.058 -8.730 4.889 1.00 95.38 181 VAL A C 1
ATOM 1480 O O . VAL A 1 181 ? -22.165 -8.230 4.678 1.00 95.38 181 VAL A O 1
ATOM 1483 N N . LEU A 1 182 ? -20.746 -9.968 4.537 1.00 94.56 182 LEU A N 1
ATOM 1484 C CA . LEU A 1 182 ? -21.617 -10.919 3.868 1.00 94.56 182 LEU A CA 1
ATOM 1485 C C . LEU A 1 182 ? -21.834 -12.147 4.759 1.00 94.56 182 LEU A C 1
ATOM 1487 O O . LEU A 1 182 ? -20.986 -12.505 5.585 1.00 94.56 182 LEU A O 1
ATOM 1491 N N . ASP A 1 183 ? -22.958 -12.824 4.553 1.00 91.38 183 ASP A N 1
ATOM 1492 C CA . ASP A 1 183 ? -23.162 -14.175 5.066 1.00 91.38 183 ASP A CA 1
ATOM 1493 C C . ASP A 1 183 ? -22.473 -15.223 4.170 1.00 91.38 183 ASP A C 1
ATOM 1495 O O . ASP A 1 183 ? -21.896 -14.911 3.123 1.00 91.38 183 ASP A O 1
ATOM 1499 N N . SER A 1 184 ? -22.535 -16.495 4.563 1.00 88.81 184 SER A N 1
ATOM 1500 C CA . SER A 1 184 ? -21.951 -17.597 3.788 1.00 88.81 184 SER A CA 1
ATOM 1501 C C . SER A 1 184 ? -22.608 -17.845 2.432 1.00 88.81 184 SER A C 1
ATOM 1503 O O . SER A 1 184 ? -21.989 -18.458 1.564 1.00 88.81 184 SER A O 1
ATOM 1505 N N . GLN A 1 185 ? -23.818 -17.328 2.213 1.00 89.69 185 GLN A N 1
ATOM 1506 C CA . GLN A 1 185 ? -24.499 -17.349 0.917 1.00 89.69 185 GLN A CA 1
ATOM 1507 C C . GLN A 1 185 ? -24.086 -16.157 0.034 1.00 89.69 185 GLN A C 1
ATOM 1509 O O . GLN A 1 185 ? -24.578 -16.015 -1.084 1.00 89.69 185 GLN A O 1
ATOM 1514 N N . GLY A 1 186 ? -23.187 -15.292 0.516 1.00 89.56 186 GLY A N 1
ATOM 1515 C CA . GLY A 1 186 ? -22.733 -14.096 -0.187 1.00 89.56 186 GLY A CA 1
ATOM 1516 C C . GLY A 1 186 ? -23.736 -12.943 -0.158 1.00 89.56 186 GLY A C 1
ATOM 1517 O O . GLY A 1 186 ? -23.571 -11.990 -0.916 1.00 89.56 186 GLY A O 1
ATOM 1518 N N . ARG A 1 187 ? -24.768 -13.004 0.691 1.00 91.38 187 ARG A N 1
ATOM 1519 C CA . ARG A 1 187 ? -25.741 -11.918 0.844 1.00 91.38 187 ARG A CA 1
ATOM 1520 C C . ARG A 1 187 ? -25.187 -10.871 1.794 1.00 91.38 187 ARG A C 1
ATOM 1522 O O . ARG A 1 187 ? -24.680 -11.210 2.862 1.00 91.38 187 ARG A O 1
ATOM 1529 N N . THR A 1 188 ? -25.326 -9.602 1.428 1.00 93.56 188 THR A N 1
ATOM 1530 C CA . THR A 1 188 ? -24.882 -8.488 2.265 1.00 93.56 188 THR A CA 1
ATOM 1531 C C . THR A 1 188 ? -25.670 -8.441 3.566 1.00 93.56 188 THR A C 1
ATOM 1533 O O . THR A 1 188 ? -26.894 -8.327 3.567 1.00 93.56 188 THR A O 1
ATOM 1536 N N . ILE A 1 189 ? -24.942 -8.506 4.677 1.00 91.81 189 ILE A N 1
ATOM 1537 C CA . ILE A 1 189 ? -25.460 -8.262 6.022 1.00 91.81 189 ILE A CA 1
ATOM 1538 C C . ILE A 1 189 ? -25.451 -6.756 6.281 1.00 91.81 189 ILE A C 1
ATOM 1540 O O . ILE A 1 189 ? -26.454 -6.200 6.731 1.00 91.81 189 ILE A O 1
ATOM 1544 N N . ARG A 1 190 ? -24.316 -6.093 6.005 1.00 93.81 190 ARG A N 1
ATOM 1545 C CA . ARG A 1 190 ? -24.149 -4.640 6.153 1.00 93.81 190 ARG A CA 1
ATOM 1546 C C . ARG A 1 190 ? -22.872 -4.134 5.480 1.00 93.81 190 ARG A C 1
ATOM 1548 O O . ARG A 1 190 ? -21.901 -4.876 5.347 1.00 93.81 190 ARG A O 1
ATOM 1555 N N . ASP A 1 191 ? -22.850 -2.844 5.175 1.00 95.25 191 ASP A N 1
ATOM 1556 C CA . ASP A 1 191 ? -21.612 -2.090 4.982 1.00 95.25 191 ASP A CA 1
ATOM 1557 C C . ASP A 1 191 ? -20.900 -1.833 6.324 1.00 95.25 191 ASP A C 1
ATOM 1559 O O . ASP A 1 191 ? -21.525 -1.617 7.365 1.00 95.25 191 ASP A O 1
ATOM 1563 N N . THR A 1 192 ? -19.574 -1.833 6.305 1.00 95.38 192 THR A N 1
ATOM 1564 C CA . THR A 1 192 ? -18.720 -1.536 7.465 1.00 95.38 192 THR A CA 1
ATOM 1565 C C . THR A 1 192 ? -17.497 -0.737 7.010 1.00 95.38 192 THR A C 1
ATOM 1567 O O . THR A 1 192 ? -17.351 -0.387 5.834 1.00 95.38 192 THR A O 1
ATOM 1570 N N . LYS A 1 193 ? -16.616 -0.392 7.944 1.00 96.38 193 LYS A N 1
ATOM 1571 C CA . LYS A 1 193 ? -15.324 0.218 7.643 1.00 96.38 193 LYS A CA 1
ATOM 1572 C C . LYS A 1 193 ? -14.291 -0.848 7.299 1.00 96.38 193 LYS A C 1
ATOM 1574 O O . LYS A 1 193 ? -14.391 -1.983 7.749 1.00 96.38 193 LYS A O 1
ATOM 1579 N N . SER A 1 194 ? -13.311 -0.501 6.477 1.00 97.06 194 SER A N 1
ATOM 1580 C CA . SER A 1 194 ? -12.225 -1.418 6.117 1.00 97.06 194 SER A CA 1
ATOM 1581 C C . SER A 1 194 ? -11.209 -1.595 7.245 1.00 97.06 194 SER A C 1
ATOM 1583 O O . SER A 1 194 ? -11.106 -0.760 8.150 1.00 97.06 194 SER A O 1
ATOM 1585 N N . SER A 1 195 ? -10.385 -2.643 7.168 1.00 95.88 195 SER A N 1
ATOM 1586 C CA . SER A 1 195 ? -9.247 -2.792 8.085 1.00 95.88 195 SER A CA 1
ATOM 1587 C C . SER A 1 195 ? -8.279 -1.615 7.976 1.00 95.88 195 SER A C 1
ATOM 1589 O O . SER A 1 195 ? -7.735 -1.184 8.990 1.00 95.88 195 SER A O 1
ATOM 1591 N N . PHE A 1 196 ? -8.110 -1.039 6.779 1.00 96.44 196 PHE A N 1
ATOM 1592 C CA . PHE A 1 196 ? -7.345 0.192 6.579 1.00 96.44 196 PHE A CA 1
ATOM 1593 C C . PHE A 1 196 ? -7.879 1.341 7.442 1.00 96.44 196 PHE A C 1
ATOM 1595 O O . PHE A 1 196 ? -7.096 1.972 8.151 1.00 96.44 196 PHE A O 1
ATOM 1602 N N . TYR A 1 197 ? -9.196 1.573 7.451 1.00 96.12 197 TYR A N 1
ATOM 1603 C CA . TYR A 1 197 ? -9.807 2.597 8.301 1.00 96.12 197 TYR A CA 1
ATOM 1604 C C . TYR A 1 197 ? -9.518 2.348 9.786 1.00 96.12 197 TYR A C 1
ATOM 1606 O O . TYR A 1 197 ? -9.116 3.267 10.503 1.00 96.12 197 TYR A O 1
ATOM 1614 N N . PHE A 1 198 ? -9.698 1.113 10.257 1.00 95.38 198 PHE A N 1
ATOM 1615 C CA . PHE A 1 198 ? -9.485 0.790 11.666 1.00 95.38 198 PHE A CA 1
ATOM 1616 C C . PHE A 1 198 ? -8.021 0.912 12.073 1.00 95.38 198 PHE A C 1
ATOM 1618 O O . PHE A 1 198 ? -7.728 1.558 13.073 1.00 95.38 198 PHE A O 1
ATOM 1625 N N . HIS A 1 199 ? -7.084 0.384 11.284 1.00 95.00 199 HIS A N 1
ATOM 1626 C CA . HIS A 1 199 ? -5.657 0.558 11.557 1.00 95.00 199 HIS A CA 1
ATOM 1627 C C . HIS A 1 199 ? -5.264 2.033 11.581 1.00 95.00 199 HIS A C 1
ATOM 1629 O O . HIS A 1 199 ? -4.507 2.454 12.452 1.00 95.00 199 HIS A O 1
ATOM 1635 N N . LEU A 1 200 ? -5.807 2.827 10.658 1.00 94.69 200 LEU A N 1
ATOM 1636 C CA . LEU A 1 200 ? -5.518 4.248 10.594 1.00 94.69 200 LEU A CA 1
ATOM 1637 C C . LEU A 1 200 ? -6.043 4.994 11.826 1.00 94.69 200 LEU A C 1
ATOM 1639 O O . LEU A 1 200 ? -5.341 5.861 12.332 1.00 94.69 200 LEU A O 1
ATOM 1643 N N . THR A 1 201 ? -7.244 4.670 12.313 1.00 93.81 201 THR A N 1
ATOM 1644 C CA . THR A 1 201 ? -7.960 5.464 13.332 1.00 93.81 201 THR A CA 1
ATOM 1645 C C . THR A 1 201 ? -7.863 4.927 14.761 1.00 93.81 201 THR A C 1
ATOM 1647 O O . THR A 1 201 ? -8.046 5.695 15.706 1.00 93.81 201 THR A O 1
ATOM 1650 N N . GLN A 1 202 ? -7.572 3.637 14.936 1.00 92.94 202 GLN A N 1
ATOM 1651 C CA . GLN A 1 202 ? -7.597 2.948 16.232 1.00 92.94 202 GLN A CA 1
ATOM 1652 C C . GLN A 1 202 ? -6.214 2.518 16.737 1.00 92.94 202 GLN A C 1
ATOM 1654 O O . GLN A 1 202 ? -6.116 1.950 17.824 1.00 92.94 202 GLN A O 1
ATOM 1659 N N . LEU A 1 203 ? -5.143 2.803 15.995 1.00 93.81 203 LEU A N 1
ATOM 1660 C CA . LEU A 1 203 ? -3.768 2.561 16.437 1.00 93.81 203 LEU A CA 1
ATOM 1661 C C . LEU A 1 203 ? -3.074 3.871 16.824 1.00 93.81 203 LEU A C 1
ATOM 1663 O O . LEU A 1 203 ? -3.356 4.939 16.280 1.00 93.81 203 LEU A O 1
ATOM 1667 N N . THR A 1 204 ? -2.169 3.801 17.798 1.00 94.38 204 THR A N 1
ATOM 1668 C CA . THR A 1 204 ? -1.426 4.958 18.314 1.00 94.38 204 THR A CA 1
ATOM 1669 C C . THR A 1 204 ? -0.185 5.213 17.469 1.00 94.38 204 THR A C 1
ATOM 1671 O O . THR A 1 204 ? 0.841 4.559 17.653 1.00 94.38 204 THR A O 1
ATOM 1674 N N . TRP A 1 205 ? -0.260 6.162 16.539 1.00 95.50 205 TRP A N 1
ATOM 1675 C CA . TRP A 1 205 ? 0.849 6.433 15.619 1.00 95.50 205 TRP A CA 1
ATOM 1676 C C . TRP A 1 205 ? 1.070 7.908 15.306 1.00 95.50 205 TRP A C 1
ATOM 1678 O O . TRP A 1 205 ? 2.133 8.249 14.793 1.00 95.50 205 TRP A O 1
ATOM 1688 N N . VAL A 1 206 ? 0.133 8.797 15.632 1.00 94.94 206 VAL A N 1
ATOM 1689 C CA . VAL A 1 206 ? 0.285 10.220 15.310 1.00 94.94 206 VAL A CA 1
ATOM 1690 C C . VAL A 1 206 ? 1.187 10.879 16.357 1.00 94.94 206 VAL A C 1
ATOM 1692 O O . VAL A 1 206 ? 0.878 10.785 17.549 1.00 94.94 206 VAL A O 1
ATOM 1695 N N . PRO A 1 207 ? 2.309 11.507 15.958 1.00 93.69 207 PRO A N 1
ATOM 1696 C CA . PRO A 1 207 ? 3.220 12.147 16.897 1.00 93.69 207 PRO A CA 1
ATOM 1697 C C . PRO A 1 207 ? 2.570 13.381 17.534 1.00 93.69 207 PRO A C 1
ATOM 1699 O O . PRO A 1 207 ? 2.043 14.248 16.842 1.00 93.69 207 PRO A O 1
ATOM 1702 N N . ALA A 1 208 ? 2.664 13.478 18.855 1.00 90.88 208 ALA A N 1
ATOM 1703 C CA . ALA A 1 208 ? 2.249 14.617 19.658 1.00 90.88 208 ALA A CA 1
ATOM 1704 C C . ALA A 1 208 ? 3.440 15.114 20.485 1.00 90.88 208 ALA A C 1
ATOM 1706 O O . ALA A 1 208 ? 4.126 14.336 21.154 1.00 90.88 208 ALA A O 1
ATOM 1707 N N . PHE A 1 209 ? 3.694 16.420 20.436 1.00 87.00 209 PHE A N 1
ATOM 1708 C CA . PHE A 1 209 ? 4.844 17.032 21.093 1.00 87.00 209 PHE A CA 1
ATOM 1709 C C . PHE A 1 209 ? 4.442 17.608 22.447 1.00 87.00 209 PHE A C 1
ATOM 1711 O O . PHE A 1 209 ? 3.576 18.479 22.522 1.00 87.00 209 PHE A O 1
ATOM 1718 N N . LYS A 1 210 ? 5.104 17.166 23.519 1.00 79.94 210 LYS A N 1
ATOM 1719 C CA . LYS A 1 210 ? 4.942 17.765 24.847 1.00 79.94 210 LYS A CA 1
ATOM 1720 C C . LYS A 1 210 ? 6.060 18.773 25.120 1.00 79.94 210 LYS A C 1
ATOM 1722 O O . LYS A 1 210 ? 7.236 18.427 24.946 1.00 79.94 210 LYS A O 1
ATOM 1727 N N . PRO A 1 211 ? 5.732 19.995 25.580 1.00 69.19 211 PRO A N 1
ATOM 1728 C CA . PRO A 1 211 ? 6.739 20.897 26.109 1.00 69.19 211 PRO A CA 1
ATOM 1729 C C . PRO A 1 211 ? 7.331 20.277 27.380 1.00 69.19 211 PRO A C 1
ATOM 1731 O O . PRO A 1 211 ? 6.603 19.919 28.303 1.00 69.19 211 PRO A O 1
ATOM 1734 N N . SER A 1 212 ? 8.652 20.117 27.408 1.00 68.06 212 SER A N 1
ATOM 1735 C CA . SER A 1 212 ? 9.392 19.668 28.590 1.00 68.06 212 SER A CA 1
ATOM 1736 C C . SER A 1 212 ? 10.160 20.839 29.186 1.00 68.06 212 SER A C 1
ATOM 1738 O O . SER A 1 212 ? 10.702 21.666 28.450 1.00 68.06 212 SER A O 1
ATOM 1740 N N . HIS A 1 213 ? 10.250 20.875 30.515 1.00 59.69 213 HIS A N 1
ATOM 1741 C CA . HIS A 1 213 ? 10.956 21.919 31.261 1.00 59.69 213 HIS A CA 1
ATOM 1742 C C . HIS A 1 213 ? 12.461 22.002 30.931 1.00 59.69 213 HIS A C 1
ATOM 1744 O O . HIS A 1 213 ? 13.041 23.075 31.060 1.00 59.69 213 HIS A O 1
ATOM 1750 N N . ASP A 1 214 ? 13.060 20.923 30.414 1.00 69.50 214 ASP A N 1
ATOM 1751 C CA . ASP A 1 214 ? 14.493 20.840 30.076 1.00 69.50 214 ASP A CA 1
ATOM 1752 C C . ASP A 1 214 ? 14.813 21.165 28.600 1.00 69.50 214 ASP A C 1
ATOM 1754 O O . ASP A 1 214 ? 15.903 20.867 28.112 1.00 69.50 214 ASP A O 1
ATOM 1758 N N . GLY A 1 215 ? 13.855 21.696 27.829 1.00 62.84 215 GLY A N 1
ATOM 1759 C CA . GLY A 1 215 ? 14.041 22.013 26.403 1.00 62.84 215 GLY A CA 1
ATOM 1760 C C . GLY A 1 215 ? 14.129 20.794 25.468 1.00 62.84 215 GLY A C 1
ATOM 1761 O O . GLY A 1 215 ? 14.168 20.953 24.250 1.00 62.84 215 GLY A O 1
ATOM 1762 N N . LYS A 1 216 ? 14.111 19.567 26.008 1.00 63.50 216 LYS A N 1
ATOM 1763 C CA . LYS A 1 216 ? 13.984 18.326 25.229 1.00 63.50 216 LYS A CA 1
ATOM 1764 C C . LYS A 1 216 ? 12.527 18.090 24.849 1.00 63.50 216 LYS A C 1
ATOM 1766 O O . LYS A 1 216 ? 11.708 17.781 25.708 1.00 63.50 216 LYS A O 1
ATOM 1771 N N . GLN A 1 217 ? 12.201 18.203 23.568 1.00 69.44 217 GLN A N 1
ATOM 1772 C CA . GLN A 1 217 ? 10.857 17.919 23.075 1.00 69.44 217 GLN A CA 1
ATOM 1773 C C . GLN A 1 217 ? 10.563 16.419 23.230 1.00 69.44 217 GLN A C 1
ATOM 1775 O O . GLN A 1 217 ? 11.229 15.586 22.617 1.00 69.44 217 GLN A O 1
ATOM 1780 N N . LEU A 1 218 ? 9.602 16.065 24.086 1.00 83.00 218 LEU A N 1
ATOM 1781 C CA . LEU A 1 218 ? 9.194 14.673 24.265 1.00 83.00 218 LEU A CA 1
ATOM 1782 C C . LEU A 1 218 ? 8.084 14.354 23.264 1.00 83.00 218 LEU A C 1
ATOM 1784 O O . LEU A 1 218 ? 7.093 15.082 23.185 1.00 83.00 218 LEU A O 1
ATOM 1788 N N . VAL A 1 219 ? 8.261 13.277 22.502 1.00 89.25 219 VAL A N 1
ATOM 1789 C CA . VAL A 1 219 ? 7.273 12.809 21.525 1.00 89.25 219 VAL A CA 1
ATOM 1790 C C . VAL A 1 219 ? 6.494 11.647 22.122 1.00 89.25 219 VAL A C 1
ATOM 1792 O O . VAL A 1 219 ? 7.074 10.633 22.507 1.00 89.25 219 VAL A O 1
ATOM 1795 N N . GLU A 1 220 ? 5.176 11.792 22.167 1.00 91.75 220 GLU A N 1
ATOM 1796 C CA . GLU A 1 220 ? 4.233 10.704 22.417 1.00 91.75 220 GLU A CA 1
ATOM 1797 C C . GLU A 1 220 ? 3.516 10.345 21.110 1.00 91.75 220 GLU A C 1
ATOM 1799 O O . GLU A 1 220 ? 3.399 11.182 20.220 1.00 91.75 220 GLU A O 1
ATOM 1804 N N . TYR A 1 221 ? 3.035 9.109 20.982 1.00 93.06 221 TYR A N 1
ATOM 1805 C CA . TYR A 1 221 ? 2.223 8.690 19.841 1.00 93.06 221 TYR A CA 1
ATOM 1806 C C . TYR A 1 221 ? 0.798 8.425 20.303 1.00 93.06 221 TYR A C 1
ATOM 1808 O O . TYR A 1 221 ? 0.569 7.599 21.184 1.00 93.06 221 TYR A O 1
ATOM 1816 N N . LEU A 1 222 ? -0.155 9.133 19.708 1.00 92.44 222 LEU A N 1
ATOM 1817 C CA . LEU A 1 222 ? -1.558 9.093 20.097 1.00 92.44 222 LEU A CA 1
ATOM 1818 C C . LEU A 1 222 ? -2.422 8.501 18.983 1.00 92.44 222 LEU A C 1
ATOM 1820 O O . LEU A 1 222 ? -2.014 8.387 17.822 1.00 92.44 222 LEU A O 1
ATOM 1824 N N . LEU A 1 223 ? -3.641 8.117 19.361 1.00 91.56 223 LEU A N 1
ATOM 1825 C CA . LEU A 1 223 ? -4.711 7.857 18.404 1.00 91.56 223 LEU A CA 1
ATOM 1826 C C . LEU A 1 223 ? -5.015 9.154 17.641 1.00 91.56 223 LEU A C 1
ATOM 1828 O O . LEU A 1 223 ? -5.087 10.201 18.291 1.00 91.56 223 LEU A O 1
ATOM 1832 N N . PRO A 1 224 ? -5.276 9.116 16.323 1.00 88.38 224 PRO A N 1
ATOM 1833 C CA . PRO A 1 224 ? -5.596 10.327 15.568 1.00 88.38 224 PRO A CA 1
ATOM 1834 C C . PRO A 1 224 ? -6.753 11.138 16.165 1.00 88.38 224 PRO A C 1
ATOM 1836 O O . PRO A 1 224 ? -6.697 12.359 16.200 1.00 88.38 224 PRO A O 1
ATOM 1839 N N . ASN A 1 225 ? -7.777 10.472 16.709 1.00 80.69 225 ASN A N 1
ATOM 1840 C CA . ASN A 1 225 ? -8.934 11.129 17.330 1.00 80.69 225 ASN A CA 1
ATOM 1841 C C . ASN A 1 225 ? -8.664 11.719 18.730 1.00 80.69 225 ASN A C 1
ATOM 1843 O O . ASN A 1 225 ? -9.573 12.283 19.337 1.00 80.69 225 ASN A O 1
ATOM 1847 N N . ARG A 1 226 ? -7.447 11.566 19.264 1.00 78.88 226 ARG A N 1
ATOM 1848 C CA . ARG A 1 226 ? -7.012 12.116 20.559 1.00 78.88 226 ARG A CA 1
ATOM 1849 C C . ARG A 1 226 ? -5.915 13.171 20.428 1.00 78.88 226 ARG A C 1
ATOM 1851 O O . ARG A 1 226 ? -5.455 13.679 21.449 1.00 78.88 226 ARG A O 1
ATOM 1858 N N . VAL A 1 227 ? -5.490 13.495 19.208 1.00 69.31 227 VAL A N 1
ATOM 1859 C CA . VAL A 1 227 ? -4.552 14.593 18.965 1.00 69.31 227 VAL A CA 1
ATOM 1860 C C . VAL A 1 227 ? -5.352 15.886 18.892 1.00 69.31 227 VAL A C 1
ATOM 1862 O O . VAL A 1 227 ? -6.166 16.069 17.992 1.00 69.31 227 VAL A O 1
ATOM 1865 N N . TYR A 1 228 ? -5.132 16.777 19.855 1.00 57.53 228 TYR A N 1
ATOM 1866 C CA . TYR A 1 228 ? -5.535 18.171 19.716 1.00 57.53 228 TYR A CA 1
ATOM 1867 C C . TYR A 1 228 ? -4.438 18.864 18.903 1.00 57.53 228 TYR A C 1
ATOM 1869 O O . TYR A 1 228 ? -3.292 18.907 19.356 1.00 57.53 228 TYR A O 1
ATOM 1877 N N . LEU A 1 229 ? -4.779 19.295 17.687 1.00 47.53 229 LEU A N 1
ATOM 1878 C CA . LEU A 1 229 ? -3.924 20.140 16.849 1.00 47.53 229 LEU A CA 1
ATOM 1879 C C . LEU A 1 229 ? -3.925 21.579 17.373 1.00 47.53 229 LEU A C 1
ATOM 1881 O O . LEU A 1 229 ? -5.023 22.060 17.740 1.00 47.53 229 LEU A O 1
#

InterPro domains:
  IPR052957 Auxin-regulated embryogenesis mediator [PTHR32387] (2-216)

Organism: Silurus asotus (NCBI:txid30991)